Protein AF-A0A7D9H4S4-F1 (afdb_monomer_lite)

Sequence (298 aa):
MQVPPVFIDVSPEDQAQELRVYLKGLGAEISEEKSAKGIEDDLHKIIGVCDACFKEGNEAEVEMVLNDIVSIMVLIPQDRSENIILAFCHKLVKAQGLKLSQVCLRALWLLFQSLDDNSPMRYHVYYHLVLIAEKTDQVRSVFQDMEHLKQQFALCPPSSEQLQILYRHLHQVLLKSNQSEQAAKVMIELLGTYTDKNASHAREDAIKCIVSALADPNTFLLDPLLSLKPVKFLEGELIHDLLNIFVSENLTTYLKFYQEHKEFVTSQGLNHEKNMQKMRLLSFMQLAESNPEIGFDV

InterPro domains:
  IPR000717 Proteasome component (PCI) domain [PS50250] (179-298)
  IPR016024 Armadillo-type fold [SSF48371] (41-228)
  IPR045237 Eukaryotic translation initiation factor 3 subunit M eIF3m/COP9 signalosome complex subunit 7 COPS7 [PTHR15350] (81-296)

Foldseek 3Di:
DDDPDPPDPDDLQRLLLVLQVVLVVLVFPGDSDGDPVDPLVSLQVSLVSLVSVLDPPPLVVNLVSLLSSLVSLLVDDLVRSLVSLLSNLVSLLVRDDLSSLVSSLVSLVSSLVSDDLQRPCNLVSLLSSLSSCLSNLVLCVNQVAPVVVCVSCVNPPDDLVSLLVSLVSNLVSCVVNVNLVRSLVSLLVSLQSDDPVCLVVCQVSLLVSLLSLLQDLPRLPLVSSCVGPSLVVCVPDLSNVVSCCSQPHALVVVVVSCVVQVVVCVVSVHDPVSNSVSRVVSNVVVVCVVDVDDDPPD

Organism: NCBI:txid1661817

Secondary structure (DSSP, 8-state):
------S----HHHHHHHHHHHHHHTT----SSPPTT-HHHHHHHHHHHGGGG--TT-HHHHHHHHHHHHHHHHHS-HHHHHHHHHHHHHHHHH--SHHHHHHHHHHHHHHHHHS-TT-THHHHHHHHHHHHHHHHT-HHHH---HHHHHHHTSSSPPPHHHHHHHHHHHHHHHHHTT-HHHHHHHHHHHHHT--TTTTTTTHHHHHHHHHHHHH-TT----HHHHHSHHHHTTTTSHHHHHHHHHHH--HHHHHHHHHH-HHHHHHTT--HHHHHHHHHHHHHHHHHHH-SS--TT-

Structure (mmCIF, N/CA/C/O backbone):
data_AF-A0A7D9H4S4-F1
#
_entry.id   AF-A0A7D9H4S4-F1
#
loop_
_atom_site.group_PDB
_atom_site.id
_atom_site.type_symbol
_atom_site.label_atom_id
_atom_site.label_alt_id
_atom_site.label_comp_id
_atom_site.label_asym_id
_atom_site.label_entity_id
_atom_site.label_seq_id
_atom_site.pdbx_PDB_ins_code
_atom_site.Cartn_x
_atom_site.Cartn_y
_atom_site.Cartn_z
_atom_site.occupancy
_atom_site.B_iso_or_equiv
_atom_site.auth_seq_id
_atom_site.auth_comp_id
_atom_site.auth_asym_id
_atom_site.auth_atom_id
_atom_site.pdbx_PDB_model_num
ATOM 1 N N . MET A 1 1 ? 30.708 2.573 -0.286 1.00 34.25 1 MET A N 1
ATOM 2 C CA . MET A 1 1 ? 29.909 1.391 -0.666 1.00 34.25 1 MET A CA 1
ATOM 3 C C . MET A 1 1 ? 30.652 0.676 -1.777 1.00 34.25 1 MET A C 1
ATOM 5 O O . MET A 1 1 ? 30.991 1.323 -2.758 1.00 34.25 1 MET A O 1
ATOM 9 N N . GLN A 1 2 ? 31.012 -0.593 -1.582 1.00 31.33 2 GLN A N 1
ATOM 10 C CA . GLN A 1 2 ? 31.612 -1.403 -2.643 1.00 31.33 2 GLN A CA 1
ATOM 11 C C . GLN A 1 2 ? 30.520 -1.713 -3.664 1.00 31.33 2 GLN A C 1
ATOM 13 O O . GLN A 1 2 ? 29.606 -2.484 -3.387 1.00 31.33 2 GLN A O 1
ATOM 18 N N . VAL A 1 3 ? 30.601 -1.039 -4.808 1.00 31.80 3 VAL A N 1
ATOM 19 C CA . VAL A 1 3 ? 29.818 -1.351 -6.003 1.00 31.80 3 VAL A CA 1
ATOM 20 C C . VAL A 1 3 ? 30.220 -2.770 -6.429 1.00 31.80 3 VAL A C 1
ATOM 22 O O . VAL A 1 3 ? 31.424 -3.042 -6.497 1.00 31.80 3 VAL A O 1
ATOM 25 N N . PRO A 1 4 ? 29.275 -3.700 -6.650 1.00 32.94 4 PRO A N 1
ATOM 26 C CA . PRO A 1 4 ? 29.626 -5.008 -7.178 1.00 32.94 4 PRO A CA 1
ATOM 27 C C . PRO A 1 4 ? 30.309 -4.836 -8.545 1.00 32.94 4 PRO A C 1
ATOM 29 O O . PRO A 1 4 ? 29.948 -3.924 -9.292 1.00 32.94 4 PRO A O 1
ATOM 32 N N . PRO A 1 5 ? 31.312 -5.666 -8.876 1.00 33.84 5 PRO A N 1
ATOM 33 C CA . PRO A 1 5 ? 32.043 -5.539 -10.127 1.00 33.84 5 PRO A CA 1
ATOM 34 C C . PRO A 1 5 ? 31.091 -5.822 -11.293 1.00 33.84 5 PRO A C 1
ATOM 36 O O . PRO A 1 5 ? 30.630 -6.948 -11.478 1.00 33.84 5 PRO A O 1
ATOM 39 N N . VAL A 1 6 ? 30.785 -4.781 -12.063 1.00 36.44 6 VAL A N 1
ATOM 40 C CA . VAL A 1 6 ? 30.094 -4.875 -13.351 1.00 36.44 6 VAL A CA 1
ATOM 41 C C . VAL A 1 6 ? 31.093 -5.516 -14.314 1.00 36.44 6 VAL A C 1
ATOM 43 O O . VAL A 1 6 ? 32.090 -4.905 -14.676 1.00 36.44 6 VAL A O 1
ATOM 46 N N . PHE A 1 7 ? 30.890 -6.788 -14.659 1.00 41.56 7 PHE A N 1
ATOM 47 C CA . PHE A 1 7 ? 31.854 -7.582 -15.437 1.00 41.56 7 PHE A CA 1
ATOM 48 C C . PHE A 1 7 ? 31.763 -7.387 -16.960 1.00 41.56 7 PHE A C 1
ATOM 50 O O . PHE A 1 7 ? 32.334 -8.174 -17.712 1.00 41.56 7 PHE A O 1
ATOM 57 N N . ILE A 1 8 ? 31.072 -6.347 -17.432 1.00 42.41 8 ILE A N 1
ATOM 58 C CA . ILE A 1 8 ? 31.005 -5.997 -18.851 1.00 42.41 8 ILE A CA 1
ATOM 59 C C . ILE A 1 8 ? 31.080 -4.465 -18.970 1.00 42.41 8 ILE A C 1
ATOM 61 O O . ILE A 1 8 ? 30.093 -3.774 -18.731 1.00 42.41 8 ILE A O 1
ATOM 65 N N . ASP A 1 9 ? 32.258 -3.943 -19.333 1.00 46.72 9 ASP A N 1
ATOM 66 C CA . ASP A 1 9 ? 32.499 -2.538 -19.711 1.00 46.72 9 ASP A CA 1
ATOM 67 C C . ASP A 1 9 ? 31.865 -2.242 -21.087 1.00 46.72 9 ASP A C 1
ATOM 69 O O . ASP A 1 9 ? 32.555 -1.979 -22.072 1.00 46.72 9 ASP A O 1
ATOM 73 N N . VAL A 1 10 ? 30.542 -2.344 -21.195 1.00 57.47 10 VAL A N 1
ATOM 74 C CA . VAL A 1 10 ? 29.803 -1.896 -22.382 1.00 57.47 10 VAL A CA 1
ATOM 75 C C . VAL A 1 10 ? 29.178 -0.554 -22.037 1.00 57.47 10 VAL A C 1
ATOM 77 O O . VAL A 1 10 ? 28.565 -0.392 -20.981 1.00 57.47 10 VAL A O 1
ATOM 80 N N . SER A 1 11 ? 29.387 0.440 -22.902 1.00 67.94 11 SER A N 1
ATOM 81 C CA . SER A 1 11 ? 28.823 1.767 -22.677 1.00 67.94 11 SER A CA 1
ATOM 82 C C . SER A 1 11 ? 27.287 1.670 -22.633 1.00 67.94 11 SER A C 1
ATOM 84 O O . SER A 1 11 ? 26.710 0.847 -23.347 1.00 67.94 11 SER A O 1
ATOM 86 N N . PRO A 1 12 ? 26.586 2.494 -21.835 1.00 67.06 12 PRO A N 1
ATOM 87 C CA . PRO A 1 12 ? 25.120 2.449 -21.758 1.00 67.06 12 PRO A CA 1
ATOM 88 C C . PRO A 1 12 ? 24.453 2.665 -23.128 1.00 67.06 12 PRO A C 1
ATOM 90 O O . PRO A 1 12 ? 23.345 2.195 -23.375 1.00 67.06 12 PRO A O 1
ATOM 93 N N . GLU A 1 13 ? 25.148 3.343 -24.044 1.00 71.06 13 GLU A N 1
ATOM 94 C CA . GLU A 1 13 ? 24.728 3.524 -25.433 1.00 71.06 13 GLU A CA 1
ATOM 95 C C . GLU A 1 13 ? 24.793 2.231 -26.249 1.00 71.06 13 GLU A C 1
ATOM 97 O O . GLU A 1 13 ? 23.934 1.989 -27.095 1.00 71.06 13 GLU A O 1
ATOM 102 N N . ASP A 1 14 ? 25.817 1.415 -26.018 1.00 73.38 14 ASP A N 1
ATOM 103 C CA . ASP A 1 14 ? 26.006 0.144 -26.711 1.00 73.38 14 ASP A CA 1
ATOM 104 C C . ASP A 1 14 ? 25.060 -0.921 -26.135 1.00 73.38 14 ASP A C 1
ATOM 106 O O . ASP A 1 14 ? 24.440 -1.652 -26.903 1.00 73.38 14 ASP A O 1
ATOM 110 N N . GLN A 1 15 ? 24.814 -0.913 -24.817 1.00 72.19 15 GLN A N 1
ATOM 111 C CA . GLN A 1 15 ? 23.773 -1.742 -24.190 1.00 72.19 15 GLN A CA 1
ATOM 112 C C . GLN A 1 15 ? 22.377 -1.404 -24.736 1.00 72.19 15 GLN A C 1
ATOM 114 O O . GLN A 1 15 ? 21.603 -2.293 -25.094 1.00 72.19 15 GLN A O 1
ATOM 119 N N . ALA A 1 16 ? 22.049 -0.113 -24.869 1.00 74.12 16 ALA A N 1
ATOM 120 C CA . ALA A 1 16 ? 20.784 0.314 -25.466 1.00 74.12 16 ALA A CA 1
ATOM 121 C C . ALA A 1 16 ? 20.658 -0.125 -26.938 1.00 74.12 16 ALA A C 1
ATOM 123 O O . ALA A 1 16 ? 19.570 -0.491 -27.388 1.00 74.12 16 ALA A O 1
ATOM 124 N N . GLN A 1 17 ? 21.761 -0.118 -27.692 1.00 76.81 17 GLN A N 1
ATOM 125 C CA . GLN A 1 17 ? 21.781 -0.580 -29.078 1.00 76.81 17 GLN A CA 1
ATOM 126 C C . GLN A 1 17 ? 21.595 -2.103 -29.183 1.00 76.81 17 GLN A C 1
ATOM 128 O O . GLN A 1 17 ? 20.812 -2.561 -30.017 1.00 76.81 17 GLN A O 1
ATOM 133 N N . GLU A 1 18 ? 22.245 -2.887 -28.323 1.00 77.50 18 GLU A N 1
ATOM 134 C CA . GLU A 1 18 ? 22.051 -4.341 -28.255 1.00 77.50 18 GLU A CA 1
ATOM 135 C C . GLU A 1 18 ? 20.594 -4.700 -27.930 1.00 77.50 18 GLU A C 1
ATOM 137 O O . GLU A 1 18 ? 19.990 -5.527 -28.620 1.00 77.50 18 GLU A O 1
ATOM 142 N N . LEU A 1 19 ? 19.980 -3.998 -26.969 1.00 75.50 19 LEU A N 1
ATOM 143 C CA . LEU A 1 19 ? 18.563 -4.168 -26.633 1.00 75.50 19 LEU A CA 1
ATOM 144 C C . LEU A 1 19 ? 17.637 -3.868 -27.820 1.00 75.50 19 LEU A C 1
ATOM 146 O O . LEU A 1 19 ? 16.641 -4.565 -28.016 1.00 75.50 19 LEU A O 1
ATOM 150 N N . ARG A 1 20 ? 17.956 -2.868 -28.651 1.00 73.94 20 ARG A N 1
ATOM 151 C CA . ARG A 1 20 ? 17.180 -2.555 -29.866 1.00 73.94 20 ARG A CA 1
ATOM 152 C C . ARG A 1 20 ? 17.242 -3.657 -30.905 1.00 73.94 20 ARG A C 1
ATOM 154 O O . ARG A 1 20 ? 16.206 -4.026 -31.458 1.00 73.94 20 ARG A O 1
ATOM 161 N N . VAL A 1 21 ? 18.439 -4.174 -31.165 1.00 76.06 21 VAL A N 1
ATOM 162 C CA . VAL A 1 21 ? 18.647 -5.270 -32.118 1.00 76.06 21 VAL A CA 1
ATOM 163 C C . VAL A 1 21 ? 17.906 -6.519 -31.644 1.00 76.06 21 VAL A C 1
ATOM 165 O O . VAL A 1 21 ? 17.194 -7.146 -32.431 1.00 76.06 21 VAL A O 1
ATOM 168 N N . TYR A 1 22 ? 17.993 -6.834 -30.349 1.00 76.06 22 TYR A N 1
ATOM 169 C CA . TYR A 1 22 ? 17.274 -7.956 -29.751 1.00 76.06 22 TYR A CA 1
ATOM 170 C C . TYR A 1 22 ? 15.749 -7.791 -29.857 1.00 76.06 22 TYR A C 1
ATOM 172 O O . TYR A 1 22 ? 15.063 -8.681 -30.365 1.00 76.06 22 TYR A O 1
ATOM 180 N N . LEU A 1 23 ? 15.208 -6.626 -29.475 1.00 73.56 23 LEU A N 1
ATOM 181 C CA . LEU A 1 23 ? 13.774 -6.335 -29.572 1.00 73.56 23 LEU A CA 1
ATOM 182 C C . LEU A 1 23 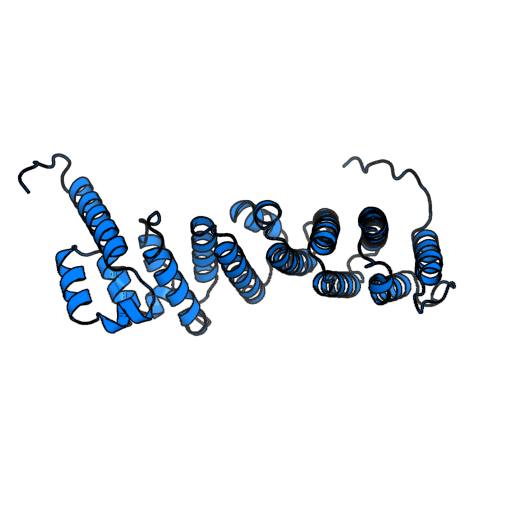? 13.265 -6.423 -31.015 1.00 73.56 23 LEU A C 1
ATOM 184 O O . LEU A 1 23 ? 12.216 -7.020 -31.269 1.00 73.56 23 LEU A O 1
ATOM 188 N N . LYS A 1 24 ? 14.012 -5.880 -31.981 1.00 75.44 24 LYS A N 1
ATOM 189 C CA . LYS A 1 24 ? 13.660 -5.985 -33.402 1.00 75.44 24 LYS A CA 1
ATOM 190 C C . LYS A 1 24 ? 13.676 -7.438 -33.882 1.00 75.44 24 LYS A C 1
ATOM 192 O O . LYS A 1 24 ? 12.771 -7.842 -34.611 1.00 75.44 24 LYS A O 1
ATOM 197 N N . GLY A 1 25 ? 14.631 -8.244 -33.414 1.00 71.25 25 GLY A N 1
ATOM 198 C CA . GLY A 1 25 ? 14.671 -9.691 -33.650 1.00 71.25 25 GLY A CA 1
ATOM 199 C C . GLY A 1 25 ? 13.429 -10.436 -33.139 1.00 71.25 25 GLY A C 1
ATOM 200 O O . GLY A 1 25 ? 13.035 -11.447 -33.718 1.00 71.25 25 GLY A O 1
ATOM 201 N N . LEU A 1 26 ? 12.756 -9.906 -32.113 1.00 69.00 26 LEU A N 1
ATOM 202 C CA . LEU A 1 26 ? 11.500 -10.438 -31.573 1.00 69.00 26 LEU A CA 1
ATOM 203 C C . LEU A 1 26 ? 10.234 -9.943 -32.298 1.00 69.00 26 LEU A C 1
ATOM 205 O O . LEU A 1 26 ? 9.146 -10.460 -32.010 1.00 69.00 26 LEU A O 1
ATOM 209 N N . GLY A 1 27 ? 10.369 -9.000 -33.242 1.00 68.75 27 GLY A N 1
ATOM 210 C CA . GLY A 1 27 ? 9.278 -8.416 -34.033 1.00 68.75 27 GLY A CA 1
ATOM 211 C C . GLY A 1 27 ? 8.815 -7.023 -33.584 1.00 68.75 27 GLY A C 1
ATOM 212 O O . GLY A 1 27 ? 7.738 -6.591 -33.987 1.00 68.75 27 GLY A O 1
ATOM 213 N N . ALA A 1 28 ? 9.588 -6.328 -32.745 1.00 74.12 28 ALA A N 1
ATOM 214 C CA . ALA A 1 28 ? 9.307 -4.961 -32.306 1.00 74.12 28 ALA A CA 1
ATOM 215 C C . ALA A 1 28 ? 9.464 -3.926 -33.438 1.00 74.12 28 ALA A C 1
ATOM 217 O O . ALA A 1 28 ? 10.452 -3.949 -34.174 1.00 74.12 28 ALA A O 1
ATOM 218 N N . GLU A 1 29 ? 8.560 -2.944 -33.517 1.00 69.06 29 GLU A N 1
ATOM 219 C CA . GLU A 1 29 ? 8.715 -1.763 -34.381 1.00 69.06 29 GLU A CA 1
ATOM 220 C C . GLU A 1 29 ? 9.710 -0.761 -33.765 1.00 69.06 29 GLU A C 1
ATOM 222 O O . GLU A 1 29 ? 9.333 0.278 -33.222 1.00 69.06 29 GLU A O 1
ATOM 227 N N . ILE A 1 30 ? 11.006 -1.088 -33.817 1.00 72.50 30 ILE A N 1
ATOM 228 C CA . ILE A 1 30 ? 12.091 -0.223 -33.336 1.00 72.50 30 ILE A CA 1
ATOM 229 C C . ILE A 1 30 ? 13.245 -0.152 -34.346 1.00 72.50 30 ILE A C 1
ATOM 231 O O . ILE A 1 30 ? 13.575 -1.131 -35.018 1.00 72.50 30 ILE A O 1
ATOM 235 N N . SER A 1 31 ? 13.855 1.028 -34.475 1.00 68.62 31 SER A N 1
ATOM 236 C CA . SER A 1 31 ? 15.049 1.226 -35.305 1.00 68.62 31 SER A CA 1
ATOM 237 C C . SER A 1 31 ? 16.286 0.612 -34.641 1.00 68.62 31 SER A C 1
ATOM 239 O O . SER A 1 31 ? 16.436 0.703 -33.426 1.00 68.62 31 SER A O 1
ATOM 241 N N . GLU A 1 32 ? 17.191 0.038 -35.440 1.00 62.72 32 GLU A N 1
ATOM 242 C CA . GLU A 1 32 ? 18.489 -0.492 -34.966 1.00 62.72 32 GLU A CA 1
ATOM 243 C C . GLU A 1 32 ? 19.502 0.620 -34.653 1.00 62.72 32 GLU A C 1
ATOM 245 O O . GLU A 1 32 ? 20.429 0.424 -33.873 1.00 62.72 32 GLU A O 1
ATOM 250 N N . GLU A 1 33 ? 19.332 1.794 -35.262 1.00 64.00 33 GLU A N 1
ATOM 251 C CA . GLU A 1 33 ? 20.242 2.930 -35.112 1.00 64.00 33 GLU A CA 1
ATOM 252 C C . GLU A 1 33 ? 19.989 3.681 -33.7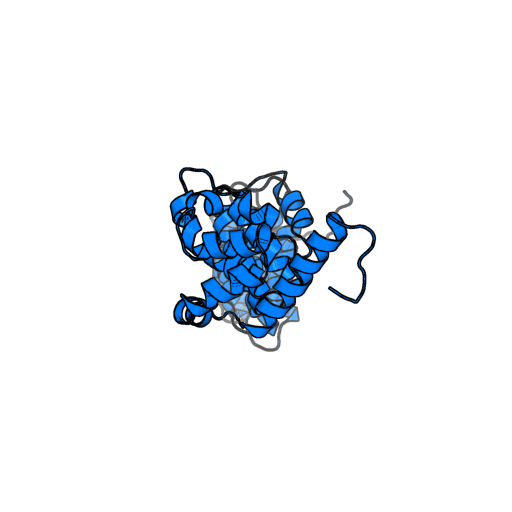99 1.00 64.00 33 GLU A C 1
ATOM 254 O O . GLU A 1 33 ? 18.836 3.827 -33.389 1.00 64.00 33 GLU A O 1
ATOM 259 N N . LYS A 1 34 ? 21.054 4.185 -33.152 1.00 64.62 34 LYS A N 1
ATOM 260 C CA . LYS A 1 34 ? 20.983 5.065 -31.966 1.00 64.62 34 LYS A CA 1
ATOM 261 C C . LYS A 1 34 ? 20.180 6.333 -32.292 1.00 64.62 34 LYS A C 1
ATOM 263 O O . LYS A 1 34 ? 20.273 6.860 -33.403 1.00 64.62 34 LYS A O 1
ATOM 268 N N . SER A 1 35 ? 19.381 6.848 -31.354 1.00 60.59 35 SER A N 1
ATOM 269 C CA . SER A 1 35 ? 18.657 8.104 -31.599 1.00 60.59 35 SER A CA 1
ATOM 270 C C . SER A 1 35 ? 19.623 9.275 -31.556 1.00 60.59 35 SER A C 1
ATOM 272 O O . SER A 1 35 ? 20.426 9.418 -30.637 1.00 60.59 35 SER A O 1
ATOM 274 N N . ALA A 1 36 ? 19.461 10.201 -32.500 1.00 56.31 36 ALA A N 1
ATOM 275 C CA . ALA A 1 36 ? 20.185 11.469 -32.513 1.00 56.31 36 ALA A CA 1
ATOM 276 C C . ALA A 1 36 ? 19.894 12.359 -31.282 1.00 56.31 36 ALA A C 1
ATOM 278 O O . ALA A 1 36 ? 20.553 13.378 -31.097 1.00 56.31 36 ALA A O 1
ATOM 279 N N . LYS A 1 37 ? 18.897 12.002 -30.455 1.00 59.47 37 LYS A N 1
ATOM 280 C CA . LYS A 1 37 ? 18.489 12.731 -29.243 1.00 59.47 37 LYS A CA 1
ATOM 281 C C . LYS A 1 37 ? 19.146 12.220 -27.949 1.00 59.47 37 LYS A C 1
ATOM 283 O O . LYS A 1 37 ? 18.915 12.821 -26.904 1.00 59.47 37 LYS A O 1
ATOM 288 N N . GLY A 1 38 ? 19.963 11.165 -28.017 1.00 71.69 38 GLY A N 1
ATOM 289 C CA . GLY A 1 38 ? 20.676 10.585 -26.873 1.00 71.69 38 GLY A CA 1
ATOM 290 C C . GLY A 1 38 ? 19.970 9.389 -26.217 1.00 71.69 38 GLY A C 1
ATOM 291 O O . GLY A 1 38 ? 18.873 8.995 -26.614 1.00 71.69 38 GLY A O 1
ATOM 292 N N . ILE A 1 39 ? 20.615 8.834 -25.183 1.00 71.12 39 ILE A N 1
ATOM 293 C CA . ILE A 1 39 ? 20.235 7.584 -24.485 1.00 71.12 39 ILE A CA 1
ATOM 294 C C . ILE A 1 39 ? 18.816 7.641 -23.895 1.00 71.12 39 ILE A C 1
ATOM 296 O O . ILE A 1 39 ? 18.124 6.632 -23.832 1.00 71.12 39 ILE A O 1
ATOM 300 N N . GLU A 1 40 ? 18.351 8.825 -23.499 1.00 71.56 40 GLU A N 1
ATOM 301 C CA . GLU A 1 40 ? 17.032 9.038 -22.887 1.00 71.56 40 GLU A CA 1
ATOM 302 C C . GLU A 1 40 ? 15.875 8.704 -23.846 1.00 71.56 40 GLU A C 1
ATOM 304 O O . GLU A 1 40 ? 14.951 7.969 -23.493 1.00 71.56 40 GLU A O 1
ATOM 309 N N . ASP A 1 41 ? 15.941 9.211 -25.082 1.00 74.44 41 ASP A N 1
ATOM 310 C CA . ASP A 1 41 ? 14.964 8.910 -26.138 1.00 74.44 41 ASP A CA 1
ATOM 311 C C . ASP A 1 41 ? 15.082 7.448 -26.577 1.00 74.44 41 ASP A C 1
ATOM 313 O O . ASP A 1 41 ? 14.087 6.812 -26.940 1.00 74.44 41 ASP A O 1
ATOM 317 N N . ASP A 1 42 ? 16.296 6.895 -26.497 1.00 74.44 42 ASP A N 1
ATOM 318 C CA . ASP A 1 42 ? 16.529 5.492 -26.794 1.00 74.44 42 ASP A CA 1
ATOM 319 C C . ASP A 1 42 ? 15.831 4.572 -25.810 1.00 74.44 42 ASP A C 1
ATOM 321 O O . ASP A 1 42 ? 15.065 3.700 -26.230 1.00 74.44 42 ASP A O 1
ATOM 325 N N . LEU A 1 43 ? 16.007 4.840 -24.524 1.00 76.31 43 LEU A N 1
ATOM 326 C CA . LEU A 1 43 ? 15.394 4.089 -23.447 1.00 76.31 43 LEU A CA 1
ATOM 327 C C . LEU A 1 43 ? 13.874 4.253 -23.432 1.00 76.31 43 LEU A C 1
ATOM 329 O O . LEU A 1 43 ? 13.155 3.271 -23.270 1.00 76.31 43 LEU A O 1
ATOM 333 N N . HIS A 1 44 ? 13.362 5.458 -23.694 1.00 78.38 44 HIS A N 1
ATOM 334 C CA . HIS A 1 44 ? 11.920 5.686 -23.782 1.00 78.38 44 HIS A CA 1
ATOM 335 C C . HIS A 1 44 ? 11.270 4.865 -24.909 1.00 78.38 44 HIS A C 1
ATOM 337 O O . HIS A 1 44 ? 10.215 4.257 -24.714 1.00 78.38 44 HIS A O 1
ATOM 343 N N . LYS A 1 45 ? 11.921 4.783 -26.077 1.00 77.88 45 LYS A N 1
ATOM 344 C CA . LYS A 1 45 ? 11.469 3.933 -27.191 1.00 77.88 45 LYS A CA 1
ATOM 345 C C . LYS A 1 45 ? 11.575 2.448 -26.860 1.00 77.88 45 LYS A C 1
ATOM 347 O O . LYS A 1 45 ? 10.636 1.717 -27.153 1.00 77.88 45 LYS A O 1
ATOM 352 N N . ILE A 1 46 ? 12.666 2.013 -26.226 1.00 77.75 46 ILE A N 1
ATOM 353 C CA . ILE A 1 46 ? 12.850 0.625 -25.773 1.00 77.75 46 ILE A CA 1
ATOM 354 C C . ILE A 1 46 ? 11.699 0.228 -24.839 1.00 77.75 46 ILE A C 1
ATOM 356 O O . ILE A 1 46 ? 10.988 -0.729 -25.135 1.00 77.75 46 ILE A O 1
ATOM 360 N N . ILE A 1 47 ? 11.421 1.031 -23.804 1.00 78.44 47 ILE A N 1
ATOM 361 C CA . ILE A 1 47 ? 10.295 0.837 -22.870 1.00 78.44 47 ILE A CA 1
ATOM 362 C C . ILE A 1 47 ? 8.952 0.786 -23.609 1.00 78.44 47 ILE A C 1
ATOM 364 O O . ILE A 1 47 ? 8.066 -0.003 -23.272 1.00 78.44 47 ILE A O 1
ATOM 368 N N . GLY A 1 48 ? 8.794 1.612 -24.645 1.00 75.31 48 GLY A N 1
ATOM 369 C CA . GLY A 1 48 ? 7.615 1.631 -25.503 1.00 75.31 48 GLY A CA 1
ATOM 370 C C . GLY A 1 48 ? 7.303 0.279 -26.149 1.00 75.31 48 GLY A C 1
ATOM 371 O O . GLY A 1 48 ? 6.120 -0.060 -26.260 1.00 75.31 48 GLY A O 1
ATOM 372 N N . VAL A 1 49 ? 8.334 -0.492 -26.513 1.00 75.69 49 VAL A N 1
ATOM 373 C CA . VAL A 1 49 ? 8.208 -1.762 -27.249 1.00 75.69 49 VAL A CA 1
ATOM 374 C C . VAL A 1 49 ? 8.590 -3.000 -26.422 1.00 75.69 49 VAL A C 1
ATOM 376 O O . VAL A 1 49 ? 8.535 -4.117 -26.929 1.00 75.69 49 VAL A O 1
ATOM 379 N N . CYS A 1 50 ? 8.874 -2.847 -25.123 1.00 73.19 50 CYS A N 1
ATOM 380 C CA . CYS A 1 50 ? 9.116 -3.970 -24.205 1.00 73.19 50 CYS A CA 1
ATOM 381 C C . CYS A 1 50 ? 7.976 -4.999 -24.164 1.00 73.19 50 CYS A C 1
ATOM 383 O O . CYS A 1 50 ? 8.223 -6.163 -23.854 1.00 73.19 50 CYS A O 1
ATOM 385 N N . ASP A 1 51 ? 6.754 -4.605 -24.535 1.00 70.56 51 ASP A N 1
ATOM 386 C CA . ASP A 1 51 ? 5.606 -5.514 -24.629 1.00 70.56 51 ASP A CA 1
ATOM 387 C C . ASP A 1 51 ? 5.864 -6.685 -25.600 1.00 70.56 51 ASP A C 1
ATOM 389 O O . ASP A 1 51 ? 5.322 -7.773 -25.416 1.00 70.56 51 ASP A O 1
ATOM 393 N N . ALA A 1 52 ? 6.738 -6.503 -26.600 1.00 68.69 52 ALA A N 1
ATOM 394 C CA . ALA A 1 52 ? 7.126 -7.555 -27.543 1.00 68.69 52 ALA A CA 1
ATOM 395 C C . ALA A 1 52 ? 7.844 -8.743 -26.868 1.00 68.69 52 ALA A C 1
ATOM 397 O O . ALA A 1 52 ? 7.802 -9.864 -27.387 1.00 68.69 52 ALA A O 1
ATOM 398 N N . CYS A 1 53 ? 8.464 -8.512 -25.704 1.00 65.25 53 CYS A N 1
ATOM 399 C CA . CYS A 1 53 ? 9.130 -9.542 -24.908 1.00 65.25 53 CYS A CA 1
ATOM 400 C C . CYS A 1 53 ? 8.170 -10.321 -24.003 1.00 65.25 53 CYS A C 1
ATOM 402 O O . CYS A 1 53 ? 8.547 -11.382 -23.517 1.00 65.25 53 CYS A O 1
ATOM 404 N N . PHE A 1 54 ? 6.935 -9.856 -23.781 1.00 70.31 54 PHE A N 1
ATOM 405 C CA . PHE A 1 54 ? 5.978 -10.471 -22.848 1.00 70.31 54 PHE A CA 1
ATOM 406 C C . PHE A 1 54 ? 5.313 -11.742 -23.408 1.00 70.31 54 PHE A C 1
ATOM 408 O O . PHE A 1 54 ? 4.097 -11.916 -23.341 1.00 70.31 54 PHE A O 1
ATOM 415 N N . LYS A 1 55 ? 6.112 -12.654 -23.971 1.00 66.06 55 LYS A N 1
ATOM 416 C CA . LYS A 1 55 ? 5.665 -13.974 -24.427 1.00 66.06 55 LYS A CA 1
ATOM 417 C C . LYS A 1 55 ? 5.662 -14.947 -23.244 1.00 66.06 55 LYS A C 1
ATOM 419 O O . LYS A 1 55 ? 6.647 -15.060 -22.513 1.00 66.06 55 LYS A O 1
ATOM 424 N N . GLU A 1 56 ? 4.548 -15.652 -23.051 1.00 56.03 56 GLU A N 1
ATOM 425 C CA . GLU A 1 56 ? 4.408 -16.646 -21.981 1.00 56.03 56 GLU A CA 1
ATOM 426 C C . GLU A 1 56 ? 5.462 -17.758 -22.120 1.00 56.03 56 GLU A C 1
ATOM 428 O O . GLU A 1 56 ? 5.625 -18.343 -23.190 1.00 56.03 56 GLU A O 1
ATOM 433 N N . GLY A 1 57 ? 6.175 -18.052 -21.026 1.00 57.72 57 GLY A N 1
ATOM 434 C CA . GLY A 1 57 ? 7.197 -19.104 -20.964 1.00 57.72 57 GLY A CA 1
ATOM 435 C C . GLY A 1 57 ? 8.650 -18.621 -21.004 1.00 57.72 57 GLY A C 1
ATOM 436 O O . GLY A 1 57 ? 9.535 -19.436 -20.761 1.00 57.72 57 GLY A O 1
ATOM 437 N N . ASN A 1 58 ? 8.904 -17.327 -21.235 1.00 69.50 58 ASN A N 1
ATOM 438 C CA . ASN A 1 58 ? 10.259 -16.772 -21.334 1.00 69.50 58 ASN A CA 1
ATOM 439 C C . ASN A 1 58 ? 10.618 -15.796 -20.196 1.00 69.50 58 ASN A C 1
ATOM 441 O O . ASN A 1 58 ? 11.199 -14.736 -20.402 1.00 69.50 58 ASN A O 1
ATOM 445 N N . GLU A 1 59 ? 10.220 -16.140 -18.971 1.00 72.62 59 GLU A N 1
ATOM 446 C CA . GLU A 1 59 ? 10.330 -15.269 -17.790 1.00 72.62 59 GLU A CA 1
ATOM 447 C C . GLU A 1 59 ? 11.768 -14.852 -17.471 1.00 72.62 59 GLU A C 1
ATOM 449 O O . GLU A 1 59 ? 11.988 -13.704 -17.105 1.00 72.62 59 GLU A O 1
ATOM 454 N N . ALA A 1 60 ? 12.737 -15.755 -17.649 1.00 75.19 60 ALA A N 1
ATOM 455 C CA . ALA A 1 60 ? 14.145 -15.469 -17.387 1.00 75.19 60 ALA A CA 1
ATOM 456 C C . ALA A 1 60 ? 14.721 -14.449 -18.383 1.00 75.19 60 ALA A C 1
ATOM 458 O O . ALA A 1 60 ? 15.436 -13.537 -17.978 1.00 75.19 60 ALA A O 1
ATOM 459 N N . GLU A 1 61 ? 14.376 -14.559 -19.669 1.00 75.75 61 GLU A N 1
ATOM 460 C CA . GLU A 1 61 ? 14.808 -13.584 -20.678 1.00 75.75 61 GLU A CA 1
ATOM 461 C C . GLU A 1 61 ? 14.113 -12.233 -20.475 1.00 75.75 61 GLU A C 1
ATOM 463 O O . GLU A 1 61 ? 14.751 -11.189 -20.587 1.00 75.75 61 GLU A O 1
ATOM 468 N N . VAL A 1 62 ? 12.830 -12.232 -20.091 1.00 76.88 62 VAL A N 1
ATOM 469 C CA . VAL A 1 62 ? 12.122 -10.999 -19.713 1.00 76.88 62 VAL A CA 1
ATOM 470 C C . VAL A 1 62 ? 12.771 -10.351 -18.487 1.00 76.88 62 VAL A C 1
ATOM 472 O O . VAL A 1 62 ? 12.965 -9.140 -18.482 1.00 76.88 62 VAL A O 1
ATOM 475 N N . GLU A 1 63 ? 13.137 -11.131 -17.468 1.00 77.94 63 GLU A N 1
ATOM 476 C CA . GLU A 1 63 ? 13.826 -10.634 -16.270 1.00 77.94 63 GLU A CA 1
ATOM 477 C C . GLU A 1 63 ? 15.178 -10.008 -16.624 1.00 77.94 63 GLU A C 1
ATOM 479 O O . GLU A 1 63 ? 15.477 -8.915 -16.151 1.00 77.94 63 GLU A O 1
ATOM 484 N N . MET A 1 64 ? 15.957 -10.646 -17.504 1.00 79.00 64 MET A N 1
ATOM 485 C CA . MET A 1 64 ? 17.217 -10.089 -18.005 1.00 79.00 64 MET A CA 1
ATOM 486 C C . MET A 1 64 ? 17.003 -8.747 -18.708 1.00 79.00 64 MET A C 1
ATOM 488 O O . MET A 1 64 ? 17.596 -7.755 -18.298 1.00 79.00 64 MET A O 1
ATOM 492 N N . VAL A 1 65 ? 16.089 -8.684 -19.682 1.00 80.19 65 VAL A N 1
ATOM 493 C CA . VAL A 1 65 ? 15.797 -7.444 -20.421 1.00 80.19 65 VAL A CA 1
ATOM 494 C C . VAL A 1 65 ? 15.347 -6.329 -19.477 1.00 80.19 65 VAL A C 1
ATOM 496 O O . VAL A 1 65 ? 15.783 -5.188 -19.610 1.00 80.19 65 VAL A O 1
ATOM 499 N N . LEU A 1 66 ? 14.484 -6.631 -18.503 1.00 79.81 66 LEU A N 1
ATOM 500 C CA . LEU A 1 66 ? 14.035 -5.636 -17.531 1.00 79.81 66 LEU A CA 1
ATOM 501 C C . LEU A 1 66 ? 15.172 -5.166 -16.616 1.00 79.81 66 LEU A C 1
ATOM 503 O O . LEU A 1 66 ? 15.253 -3.972 -16.333 1.00 79.81 66 LEU A O 1
ATOM 507 N N . ASN A 1 67 ? 16.056 -6.066 -16.183 1.00 81.81 67 ASN A N 1
ATOM 508 C CA . ASN A 1 67 ? 17.219 -5.715 -15.369 1.00 81.81 67 ASN A CA 1
ATOM 509 C C . ASN A 1 67 ? 18.224 -4.859 -16.148 1.00 81.81 67 ASN A C 1
ATOM 511 O O . ASN A 1 67 ? 18.759 -3.906 -15.583 1.00 81.81 67 ASN A O 1
ATOM 515 N N . ASP A 1 68 ? 18.424 -5.132 -17.437 1.00 79.38 68 ASP A N 1
ATOM 516 C CA . ASP A 1 68 ? 19.277 -4.322 -18.309 1.00 79.38 68 ASP A CA 1
ATOM 517 C C . ASP A 1 68 ? 18.700 -2.909 -18.475 1.00 79.38 68 ASP A C 1
ATOM 519 O O . ASP A 1 68 ? 19.412 -1.917 -18.318 1.00 79.38 68 ASP A O 1
ATOM 523 N N . ILE A 1 69 ? 17.383 -2.788 -18.684 1.00 79.00 69 ILE A N 1
ATOM 524 C CA . ILE A 1 69 ? 16.700 -1.485 -18.740 1.00 79.00 69 ILE A CA 1
ATOM 525 C C . ILE A 1 69 ? 16.857 -0.736 -17.409 1.00 79.00 69 ILE A C 1
ATOM 527 O O . ILE A 1 69 ? 17.130 0.465 -17.419 1.00 79.00 69 ILE A O 1
ATOM 531 N N . VAL A 1 70 ? 16.712 -1.417 -16.266 1.00 79.69 70 VAL A N 1
ATOM 532 C CA . VAL A 1 70 ? 16.937 -0.818 -14.937 1.00 79.69 70 VAL A CA 1
ATOM 533 C C . VAL A 1 70 ? 18.391 -0.376 -14.776 1.00 79.69 70 VAL A C 1
ATOM 535 O O . VAL A 1 70 ? 18.628 0.738 -14.317 1.00 79.69 70 VAL A O 1
ATOM 538 N N . SER A 1 71 ? 19.362 -1.180 -15.211 1.00 80.62 71 SER A N 1
ATOM 539 C CA . SER A 1 71 ? 20.784 -0.827 -15.159 1.00 80.62 71 SER A CA 1
ATOM 540 C C . SER A 1 71 ? 21.082 0.446 -15.957 1.00 80.62 71 SER A C 1
ATOM 542 O O . SER A 1 71 ? 21.705 1.365 -15.426 1.00 80.62 71 SER A O 1
ATOM 544 N N . ILE A 1 72 ? 20.552 0.558 -17.180 1.00 75.38 72 ILE A N 1
ATOM 545 C CA . ILE A 1 72 ? 20.701 1.763 -18.009 1.00 75.38 72 ILE A CA 1
ATOM 546 C C . ILE A 1 72 ? 19.976 2.957 -17.366 1.00 75.38 72 ILE A C 1
ATOM 548 O O . ILE A 1 72 ? 20.526 4.057 -17.346 1.00 75.38 72 ILE A O 1
ATOM 552 N N . MET A 1 73 ? 18.779 2.766 -16.789 1.00 75.56 73 MET A N 1
ATOM 553 C CA . MET A 1 73 ? 18.037 3.836 -16.097 1.00 75.56 73 MET A CA 1
ATOM 554 C C . MET A 1 73 ? 18.818 4.433 -14.920 1.00 75.56 73 MET A C 1
ATOM 556 O O . MET A 1 73 ? 18.776 5.646 -14.728 1.00 75.56 73 MET A O 1
ATOM 560 N N . VAL A 1 74 ? 19.537 3.612 -14.151 1.00 74.94 74 VAL A N 1
ATOM 561 C CA . VAL A 1 74 ? 20.333 4.057 -12.990 1.00 74.94 74 VAL A CA 1
ATOM 562 C C . VAL A 1 74 ? 21.523 4.925 -13.402 1.00 74.94 74 VAL A C 1
ATOM 564 O O . VAL A 1 74 ? 21.965 5.779 -12.636 1.00 74.94 74 VAL A O 1
ATOM 567 N N . LEU A 1 75 ? 22.031 4.738 -14.621 1.00 72.56 75 LEU A N 1
ATOM 568 C CA . LEU A 1 75 ? 23.143 5.517 -15.166 1.00 72.56 75 LEU A CA 1
ATOM 569 C C . LEU A 1 75 ? 22.704 6.889 -15.713 1.00 72.56 75 LEU A C 1
ATOM 571 O O . LEU A 1 75 ? 23.557 7.737 -15.979 1.00 72.56 75 LEU A O 1
ATOM 575 N N . ILE A 1 76 ? 21.397 7.130 -15.879 1.00 70.50 76 ILE A N 1
ATOM 576 C CA . ILE A 1 76 ? 20.859 8.408 -16.366 1.00 70.50 76 ILE A CA 1
ATOM 577 C C . ILE A 1 76 ? 20.741 9.411 -15.200 1.00 70.50 76 ILE A C 1
ATOM 579 O O . ILE A 1 76 ? 20.253 9.052 -14.127 1.00 70.50 76 ILE A O 1
ATOM 583 N N . PRO A 1 77 ? 21.129 10.689 -15.392 1.00 66.62 77 PRO A N 1
ATOM 584 C CA . PRO A 1 77 ? 20.975 11.729 -14.374 1.00 66.62 77 PRO A CA 1
ATOM 585 C C . PRO A 1 77 ? 19.526 11.877 -13.875 1.00 66.62 77 PRO A C 1
ATOM 587 O O . PRO A 1 77 ? 18.582 11.876 -14.669 1.00 66.62 77 PRO A O 1
ATOM 590 N N . GLN A 1 78 ? 19.360 12.075 -12.562 1.00 61.97 78 GLN A N 1
ATOM 591 C CA . GLN A 1 78 ? 18.053 12.120 -11.885 1.00 61.97 78 GLN A CA 1
ATOM 592 C C . GLN A 1 78 ? 17.076 13.160 -12.458 1.00 61.97 78 GLN A C 1
ATOM 594 O O . GLN A 1 78 ? 15.883 12.888 -12.532 1.00 61.97 78 GLN A O 1
ATOM 599 N N . ASP A 1 79 ? 17.571 14.301 -12.946 1.00 61.88 79 ASP A N 1
ATOM 600 C CA . ASP A 1 79 ? 16.734 15.386 -13.487 1.00 61.88 79 ASP A CA 1
ATOM 601 C C . ASP A 1 79 ? 15.960 15.008 -14.763 1.00 61.88 79 ASP A C 1
ATOM 603 O O . ASP A 1 79 ? 15.037 15.711 -15.173 1.00 61.88 79 ASP A O 1
ATOM 607 N N . ARG A 1 80 ? 16.355 13.922 -15.439 1.00 65.31 80 ARG A N 1
ATOM 608 C CA . ARG A 1 80 ? 15.766 13.496 -16.721 1.00 65.31 80 ARG A CA 1
ATOM 609 C C . ARG A 1 80 ? 15.213 12.076 -16.695 1.00 65.31 80 ARG A C 1
ATOM 611 O O . ARG A 1 80 ? 14.562 11.655 -17.652 1.00 65.31 80 ARG A O 1
ATOM 618 N N . SER A 1 81 ? 15.423 11.347 -15.602 1.00 69.62 81 SER A N 1
ATOM 619 C CA . SER A 1 81 ? 14.957 9.969 -15.456 1.00 69.62 81 SER A CA 1
ATOM 620 C C . SER A 1 81 ? 13.486 9.869 -15.034 1.00 69.62 81 SER A C 1
ATOM 622 O O . SER A 1 81 ? 12.876 8.827 -15.256 1.00 69.62 81 SER A O 1
ATOM 624 N N . GLU A 1 82 ? 12.865 10.940 -14.521 1.00 74.50 82 GLU A N 1
ATOM 625 C CA . GLU A 1 82 ? 11.485 10.923 -14.000 1.00 74.50 82 GLU A CA 1
ATOM 626 C C . GLU A 1 82 ? 10.451 10.402 -15.015 1.00 74.50 82 GLU A C 1
ATOM 628 O O . GLU A 1 82 ? 9.721 9.444 -14.751 1.00 74.50 82 GLU A O 1
ATOM 633 N N . ASN A 1 83 ? 10.423 10.982 -16.220 1.00 77.19 83 ASN A N 1
ATOM 634 C CA . ASN A 1 83 ? 9.477 10.592 -17.273 1.00 77.19 83 ASN A CA 1
ATOM 635 C C . ASN A 1 83 ? 9.702 9.152 -17.757 1.00 77.19 83 ASN A C 1
ATOM 637 O O . ASN A 1 83 ? 8.756 8.458 -18.135 1.00 77.19 83 ASN A O 1
ATOM 641 N N . ILE A 1 84 ? 10.958 8.703 -17.749 1.00 78.31 84 ILE A N 1
ATOM 642 C CA . ILE A 1 84 ? 11.357 7.359 -18.171 1.00 78.31 84 ILE A CA 1
ATOM 643 C C . ILE A 1 84 ? 10.902 6.337 -17.126 1.00 78.31 84 ILE A C 1
ATOM 645 O O . ILE A 1 84 ? 10.261 5.346 -17.477 1.00 78.31 84 ILE A O 1
ATOM 649 N N . ILE A 1 85 ? 11.151 6.618 -15.845 1.00 78.00 85 ILE A N 1
ATOM 650 C CA . ILE A 1 85 ? 10.732 5.786 -14.714 1.00 78.00 85 ILE A CA 1
ATOM 651 C C . ILE A 1 85 ? 9.208 5.645 -14.694 1.00 78.00 85 ILE A C 1
ATOM 653 O O . ILE A 1 85 ? 8.697 4.531 -14.571 1.00 78.00 85 ILE A O 1
ATOM 657 N N . LEU A 1 86 ? 8.464 6.741 -14.873 1.00 79.62 86 LEU A N 1
ATOM 658 C CA . LEU A 1 86 ? 7.001 6.699 -14.934 1.00 79.62 86 LEU A CA 1
ATOM 659 C C . LEU A 1 86 ? 6.501 5.866 -16.120 1.00 79.62 86 LEU A C 1
ATOM 661 O O . LEU A 1 86 ? 5.617 5.023 -15.950 1.00 79.62 86 LEU A O 1
ATOM 665 N N . ALA A 1 87 ? 7.078 6.056 -17.311 1.00 79.44 87 ALA A N 1
ATOM 666 C CA . ALA A 1 87 ? 6.726 5.266 -18.489 1.00 79.44 87 ALA A CA 1
ATOM 667 C C . ALA A 1 87 ? 6.985 3.767 -18.266 1.00 79.44 87 ALA A C 1
ATOM 669 O O . ALA A 1 87 ? 6.131 2.940 -18.597 1.00 79.44 87 ALA A O 1
ATOM 670 N N . PHE A 1 88 ? 8.117 3.426 -17.645 1.00 80.19 88 PHE A N 1
ATOM 671 C CA . PHE A 1 88 ? 8.471 2.056 -17.290 1.00 80.19 88 PHE A CA 1
ATOM 672 C C . PHE A 1 88 ? 7.476 1.452 -16.297 1.00 80.19 88 PHE A C 1
ATOM 674 O O . PHE A 1 88 ? 6.902 0.396 -16.561 1.00 80.19 88 PHE A O 1
ATOM 681 N N . CYS A 1 89 ? 7.174 2.159 -15.206 1.00 80.31 89 CYS A N 1
ATOM 682 C CA . CYS A 1 89 ? 6.206 1.707 -14.212 1.00 80.31 89 CYS A CA 1
ATOM 683 C C . CYS A 1 89 ? 4.816 1.476 -14.827 1.00 80.31 89 CYS A C 1
ATOM 685 O O . CYS A 1 89 ? 4.188 0.443 -14.592 1.00 80.31 89 CYS A O 1
ATOM 687 N N . HIS A 1 90 ? 4.338 2.401 -15.666 1.00 80.38 90 HIS A N 1
ATOM 688 C CA . HIS A 1 90 ? 3.053 2.258 -16.350 1.00 80.38 90 HIS A CA 1
ATOM 689 C C . HIS A 1 90 ? 3.007 1.053 -17.292 1.00 80.38 90 HIS A C 1
ATOM 691 O O . HIS A 1 90 ? 1.961 0.405 -17.396 1.00 80.38 90 HIS A O 1
ATOM 697 N N . LYS A 1 91 ? 4.110 0.746 -17.980 1.00 78.50 91 LYS A N 1
ATOM 698 C CA . LYS A 1 91 ? 4.213 -0.437 -18.841 1.00 78.50 91 LYS A CA 1
ATOM 699 C C . LYS A 1 91 ? 4.180 -1.728 -18.031 1.00 78.50 91 LYS A C 1
ATOM 701 O O . LYS A 1 91 ? 3.382 -2.607 -18.344 1.00 78.50 91 LYS A O 1
ATOM 706 N N . LEU A 1 92 ? 4.931 -1.800 -16.935 1.00 76.00 92 LEU A N 1
ATOM 707 C CA . LEU A 1 92 ? 4.939 -2.973 -16.056 1.00 76.00 92 LEU A CA 1
ATOM 708 C C . LEU A 1 92 ? 3.578 -3.230 -15.399 1.00 76.00 92 LEU A C 1
ATOM 710 O O . LEU A 1 92 ? 3.146 -4.373 -15.299 1.00 76.00 92 LEU A O 1
ATOM 714 N N . VAL A 1 93 ? 2.841 -2.179 -15.027 1.00 75.88 93 VAL A N 1
ATOM 715 C CA . VAL A 1 93 ? 1.471 -2.329 -14.508 1.00 75.88 93 VAL A CA 1
ATOM 716 C C . VAL A 1 93 ? 0.504 -2.840 -15.585 1.00 75.88 93 VAL A C 1
ATOM 718 O O . VAL A 1 93 ? -0.467 -3.525 -15.253 1.00 75.88 93 VAL A O 1
ATOM 721 N N . LYS A 1 94 ? 0.735 -2.525 -16.866 1.00 77.88 94 LYS A N 1
ATOM 722 C CA . LYS A 1 94 ? -0.093 -2.997 -17.990 1.00 77.88 94 LYS A CA 1
ATOM 723 C C . LYS A 1 94 ? 0.212 -4.435 -18.410 1.00 77.88 94 LYS A C 1
ATOM 725 O O . LYS A 1 94 ? -0.654 -5.037 -19.045 1.00 77.88 94 LYS A O 1
ATOM 730 N N . ALA A 1 95 ? 1.374 -4.981 -18.049 1.00 71.00 95 ALA A N 1
ATOM 731 C CA . ALA A 1 95 ? 1.716 -6.369 -18.329 1.00 71.00 95 ALA A CA 1
ATOM 732 C C . ALA A 1 95 ? 0.658 -7.317 -17.727 1.00 71.00 95 ALA A C 1
ATOM 734 O O . ALA A 1 95 ? 0.213 -7.147 -16.586 1.00 71.00 95 ALA A O 1
ATOM 735 N N . GLN A 1 96 ? 0.209 -8.292 -18.521 1.00 62.00 96 GLN A N 1
ATOM 736 C CA . GLN A 1 96 ? -0.810 -9.267 -18.130 1.00 62.00 96 GLN A CA 1
ATOM 737 C C . GLN A 1 96 ? -0.165 -10.642 -17.960 1.00 62.00 96 GLN A C 1
ATOM 739 O O . GLN A 1 96 ? 0.637 -11.056 -18.788 1.00 62.00 96 GLN A O 1
ATOM 744 N N . GLY A 1 97 ? -0.519 -11.342 -16.880 1.00 68.19 97 GLY A N 1
ATOM 745 C CA . GLY A 1 97 ? 0.005 -12.670 -16.547 1.00 68.19 97 GLY A CA 1
ATOM 746 C C . GLY A 1 97 ? 0.593 -12.717 -15.138 1.00 68.19 97 GLY A C 1
ATOM 747 O O . GLY A 1 97 ? 1.392 -11.861 -14.764 1.00 68.19 97 GLY A O 1
ATOM 748 N N . LEU A 1 98 ? 0.209 -13.717 -14.337 1.00 66.12 98 LEU A N 1
ATOM 749 C CA . LEU A 1 98 ? 0.628 -13.823 -12.929 1.00 66.12 98 LEU A CA 1
ATOM 750 C C . LEU A 1 98 ? 2.149 -13.958 -12.784 1.00 66.12 98 LEU A C 1
ATOM 752 O O . LEU A 1 98 ? 2.752 -13.283 -11.956 1.00 66.12 98 LEU A O 1
ATOM 756 N N . LYS A 1 99 ? 2.775 -14.789 -13.621 1.00 70.56 99 LYS A N 1
ATOM 757 C CA . LYS A 1 99 ? 4.222 -15.029 -13.572 1.00 70.56 99 LYS A CA 1
ATOM 758 C C . LYS A 1 99 ? 5.031 -13.842 -14.101 1.00 70.56 99 LYS A C 1
ATOM 760 O O . LYS A 1 99 ? 5.983 -13.413 -13.461 1.00 70.56 99 LYS A O 1
ATOM 765 N N . LEU A 1 100 ? 4.573 -13.220 -15.190 1.00 73.19 100 LEU A N 1
ATOM 766 C CA . LEU A 1 100 ? 5.145 -11.964 -15.686 1.00 73.19 100 LEU A CA 1
ATOM 767 C C . LEU A 1 100 ? 5.024 -10.842 -14.649 1.00 73.19 100 LEU A C 1
ATOM 769 O O . LEU A 1 100 ? 5.973 -10.093 -14.451 1.00 73.19 100 LEU A O 1
ATOM 773 N N . SER A 1 101 ? 3.904 -10.765 -13.925 1.00 75.69 101 SER A N 1
ATOM 774 C CA . SER A 1 101 ? 3.719 -9.778 -12.855 1.00 75.69 101 SER A CA 1
ATOM 775 C C . SER A 1 101 ? 4.715 -9.980 -11.703 1.00 75.69 101 SER A C 1
ATOM 777 O O . SER A 1 101 ? 5.155 -9.002 -11.108 1.00 75.69 101 SER A O 1
ATOM 779 N N . GLN A 1 102 ? 5.126 -11.221 -11.409 1.00 77.81 102 GLN A N 1
ATOM 780 C CA . GLN A 1 102 ? 6.176 -11.499 -10.416 1.00 77.81 102 GLN A CA 1
ATOM 781 C C . GLN A 1 102 ? 7.556 -11.031 -10.892 1.00 77.81 102 GLN A C 1
ATOM 783 O O . GLN A 1 102 ? 8.293 -10.422 -10.119 1.00 77.81 102 GLN A O 1
ATOM 788 N N . VAL A 1 103 ? 7.891 -11.259 -12.164 1.00 79.31 103 VAL A N 1
ATOM 789 C CA . VAL A 1 103 ? 9.134 -10.750 -12.769 1.00 79.31 103 VAL A CA 1
ATOM 790 C C . VAL A 1 103 ? 9.141 -9.216 -12.781 1.00 79.31 103 VAL A C 1
ATOM 792 O O . VAL A 1 103 ? 10.116 -8.594 -12.365 1.00 79.31 103 VAL A O 1
ATOM 795 N N . CYS A 1 104 ? 8.019 -8.595 -13.155 1.00 79.00 104 CYS A N 1
ATOM 796 C CA . CYS A 1 104 ? 7.847 -7.142 -13.113 1.00 79.00 104 CYS A CA 1
ATOM 797 C C . CYS A 1 104 ? 8.026 -6.586 -11.692 1.00 79.00 104 CYS A C 1
ATOM 799 O O . CYS A 1 104 ? 8.652 -5.543 -11.523 1.00 79.00 104 CYS A O 1
ATOM 801 N N . LEU A 1 105 ? 7.510 -7.285 -10.673 1.00 79.25 105 LEU A N 1
ATOM 802 C CA . LEU A 1 105 ? 7.672 -6.905 -9.268 1.00 79.25 105 LEU A CA 1
ATOM 803 C C . LEU A 1 105 ? 9.147 -6.910 -8.856 1.00 79.25 105 LEU A C 1
ATOM 805 O O . LEU A 1 105 ? 9.594 -5.955 -8.225 1.00 79.25 105 LEU A O 1
ATOM 809 N N . ARG A 1 106 ? 9.919 -7.933 -9.247 1.00 79.94 106 ARG A N 1
ATOM 810 C CA . ARG A 1 106 ? 11.365 -7.996 -8.967 1.00 79.94 106 ARG A CA 1
ATOM 811 C C . ARG A 1 106 ? 12.136 -6.868 -9.645 1.00 79.94 106 ARG A C 1
ATOM 813 O O . ARG A 1 106 ? 12.940 -6.216 -8.987 1.00 79.94 106 ARG A O 1
ATOM 820 N N . ALA A 1 107 ? 11.853 -6.599 -10.918 1.00 80.69 107 ALA A N 1
ATOM 821 C CA . ALA A 1 107 ? 12.497 -5.514 -11.657 1.00 80.69 107 ALA A CA 1
ATOM 822 C C . ALA A 1 107 ? 12.176 -4.131 -11.056 1.00 80.69 107 ALA A C 1
ATOM 824 O O . ALA A 1 107 ? 13.066 -3.299 -10.889 1.00 80.69 107 ALA A O 1
ATOM 825 N N . LEU A 1 108 ? 10.919 -3.888 -10.664 1.00 80.56 108 LEU A N 1
ATOM 826 C CA . LEU A 1 108 ? 10.520 -2.660 -9.961 1.00 80.56 108 LEU A CA 1
ATOM 827 C C . LEU A 1 108 ? 11.153 -2.541 -8.578 1.00 80.56 108 LEU A C 1
ATOM 829 O O . LEU A 1 108 ? 11.511 -1.441 -8.165 1.00 80.56 108 LEU A O 1
ATOM 833 N N . TRP A 1 109 ? 11.302 -3.655 -7.867 1.00 80.94 109 TRP A N 1
ATOM 834 C CA . TRP A 1 109 ? 11.988 -3.679 -6.583 1.00 80.94 109 TRP A CA 1
ATOM 835 C C . TRP A 1 109 ? 13.475 -3.344 -6.732 1.00 80.94 109 TRP A C 1
ATOM 837 O O . TRP A 1 109 ? 13.997 -2.537 -5.965 1.00 80.94 109 TRP A O 1
ATOM 847 N N . LEU A 1 110 ? 14.140 -3.889 -7.757 1.00 81.56 110 LEU A N 1
ATOM 848 C CA . LEU A 1 110 ? 15.515 -3.528 -8.101 1.00 81.56 110 LEU A CA 1
ATOM 849 C C . LEU A 1 110 ? 15.625 -2.031 -8.417 1.00 81.56 110 LEU A C 1
ATOM 851 O O . LEU A 1 110 ? 16.506 -1.358 -7.884 1.00 81.56 110 LEU A O 1
ATOM 855 N N . LEU A 1 111 ? 14.690 -1.496 -9.211 1.00 79.12 111 LEU A N 1
ATOM 856 C CA . LEU A 1 111 ? 14.635 -0.067 -9.507 1.00 79.12 111 LEU A CA 1
ATOM 857 C C . LEU A 1 111 ? 14.484 0.754 -8.220 1.00 79.12 111 LEU A C 1
ATOM 859 O O . LEU A 1 111 ? 15.248 1.689 -8.001 1.00 79.12 111 LEU A O 1
ATOM 863 N N . PHE A 1 112 ? 13.566 0.373 -7.331 1.00 77.38 112 PHE A N 1
ATOM 864 C CA . PHE A 1 112 ? 13.361 1.052 -6.053 1.00 77.38 112 PHE A CA 1
ATOM 865 C C . PHE A 1 112 ? 14.624 1.062 -5.178 1.00 77.38 112 PHE A C 1
ATOM 867 O O . PHE A 1 112 ? 14.974 2.107 -4.631 1.00 77.38 112 PHE A O 1
ATOM 874 N N . GLN A 1 113 ? 15.336 -0.067 -5.087 1.00 78.88 113 GLN A N 1
ATOM 875 C CA . GLN A 1 113 ? 16.598 -0.169 -4.344 1.00 78.88 113 GLN A CA 1
ATOM 876 C C . GLN A 1 113 ? 17.733 0.645 -4.974 1.00 78.88 113 GLN A C 1
ATOM 878 O O . GLN A 1 113 ? 18.612 1.122 -4.262 1.00 78.88 113 GLN A O 1
ATOM 883 N N . SER A 1 114 ? 17.729 0.781 -6.299 1.00 76.75 114 SER A N 1
ATOM 884 C CA . SER A 1 114 ? 18.764 1.504 -7.039 1.00 76.75 114 SER A CA 1
ATOM 885 C C . SER A 1 114 ? 18.589 3.025 -7.037 1.00 76.75 114 SER A C 1
ATOM 887 O O . SER A 1 114 ? 19.550 3.755 -7.272 1.00 76.75 114 SER A O 1
ATOM 889 N N . LEU A 1 115 ? 17.373 3.513 -6.771 1.00 73.62 115 LEU A N 1
ATOM 890 C CA . LEU A 1 115 ? 17.098 4.940 -6.642 1.00 73.62 115 LEU A CA 1
ATOM 891 C C . LEU A 1 115 ? 17.717 5.496 -5.362 1.00 73.62 115 LEU A C 1
ATOM 893 O O . LEU A 1 115 ? 17.667 4.854 -4.316 1.00 73.62 115 LEU A O 1
ATOM 897 N N . ASP A 1 116 ? 18.232 6.722 -5.431 1.00 70.31 116 ASP A N 1
ATOM 898 C CA . ASP A 1 116 ? 18.779 7.417 -4.266 1.00 70.31 116 ASP A CA 1
ATOM 899 C C . ASP A 1 116 ? 17.676 7.757 -3.255 1.00 70.31 116 ASP A C 1
ATOM 901 O O . ASP A 1 116 ? 16.518 8.009 -3.622 1.00 70.31 116 ASP A O 1
ATOM 905 N N . ASP A 1 117 ? 18.053 7.808 -1.980 1.00 65.25 117 ASP A N 1
ATOM 906 C CA . ASP A 1 117 ? 17.143 8.019 -0.862 1.00 65.25 117 ASP A CA 1
ATOM 907 C C . ASP A 1 117 ? 16.451 9.388 -0.878 1.00 65.25 117 ASP A C 1
ATOM 909 O O . ASP A 1 117 ? 15.356 9.537 -0.335 1.00 65.25 117 ASP A O 1
ATOM 913 N N . ASN A 1 118 ? 17.046 10.360 -1.568 1.00 62.84 118 ASN A N 1
ATOM 914 C CA . ASN A 1 118 ? 16.525 11.719 -1.701 1.00 62.84 118 ASN A CA 1
ATOM 915 C C . ASN A 1 118 ? 15.634 11.930 -2.937 1.00 62.84 118 ASN A C 1
ATOM 917 O O . ASN A 1 118 ? 15.148 13.040 -3.153 1.00 62.84 118 ASN A O 1
ATOM 921 N N . SER A 1 119 ? 15.431 10.905 -3.773 1.00 66.69 119 SER A N 1
ATOM 922 C CA . SER A 1 119 ? 14.712 11.078 -5.039 1.00 66.69 119 SER A CA 1
ATOM 923 C C . SER A 1 119 ? 13.179 11.087 -4.848 1.00 66.69 119 SER A C 1
ATOM 925 O O . SER A 1 119 ? 12.618 10.143 -4.283 1.00 66.69 119 SER A O 1
ATOM 927 N N . PRO A 1 120 ? 12.451 12.093 -5.378 1.00 68.81 120 PRO A N 1
ATOM 928 C CA . PRO A 1 120 ? 10.986 12.168 -5.270 1.00 68.81 120 PRO A CA 1
ATOM 929 C C . PRO A 1 120 ? 10.276 11.043 -6.046 1.00 68.81 120 PRO A C 1
ATOM 931 O O . PRO A 1 120 ? 9.120 10.709 -5.781 1.00 68.81 120 PRO A O 1
ATOM 934 N N . MET A 1 121 ? 10.980 10.403 -6.985 1.00 70.25 121 MET A N 1
ATOM 935 C CA . MET A 1 121 ? 10.470 9.294 -7.794 1.00 70.25 121 MET A CA 1
ATOM 936 C C . MET A 1 121 ? 10.265 7.996 -7.012 1.00 70.25 121 MET A C 1
ATOM 938 O O . MET A 1 121 ? 9.498 7.141 -7.461 1.00 70.25 121 MET A O 1
ATOM 942 N N . ARG A 1 122 ? 10.855 7.857 -5.815 1.00 73.19 122 ARG A N 1
ATOM 943 C CA . ARG A 1 122 ? 10.608 6.700 -4.942 1.00 73.19 122 ARG A CA 1
ATOM 944 C C . ARG A 1 122 ? 9.136 6.514 -4.608 1.00 73.19 122 ARG A C 1
ATOM 946 O O . ARG A 1 122 ? 8.669 5.378 -4.581 1.00 73.19 122 ARG A O 1
ATOM 953 N N . TYR A 1 123 ? 8.395 7.608 -4.425 1.00 77.06 123 TYR A N 1
ATOM 954 C CA . TYR A 1 123 ? 6.951 7.547 -4.209 1.00 77.06 123 TYR A CA 1
ATOM 955 C C . TYR A 1 123 ? 6.233 6.891 -5.396 1.00 77.06 123 TYR A C 1
ATOM 957 O O . TYR A 1 123 ? 5.444 5.964 -5.214 1.00 77.06 123 TYR A O 1
ATOM 965 N N . HIS A 1 124 ? 6.534 7.339 -6.616 1.00 76.19 124 HIS A N 1
ATOM 966 C CA . HIS A 1 124 ? 5.885 6.838 -7.825 1.00 76.19 124 HIS A CA 1
ATOM 967 C C . HIS A 1 124 ? 6.213 5.366 -8.081 1.00 76.19 124 HIS A C 1
ATOM 969 O O . HIS A 1 124 ? 5.309 4.573 -8.347 1.00 76.19 124 HIS A O 1
ATOM 975 N N . VAL A 1 125 ? 7.483 4.977 -7.933 1.00 78.88 125 VAL A N 1
ATOM 976 C CA . VAL A 1 125 ? 7.908 3.578 -8.074 1.00 78.88 125 VAL A CA 1
ATOM 977 C C . VAL A 1 125 ? 7.222 2.698 -7.034 1.00 78.88 125 VAL A C 1
ATOM 979 O O . VAL A 1 125 ? 6.638 1.680 -7.398 1.00 78.88 125 VAL A O 1
ATOM 982 N N . TYR A 1 126 ? 7.215 3.107 -5.763 1.00 78.25 126 TYR A N 1
ATOM 983 C CA . TYR A 1 126 ? 6.579 2.342 -4.691 1.00 78.25 126 TYR A CA 1
ATOM 984 C C . TYR A 1 126 ? 5.064 2.206 -4.892 1.00 78.25 126 TYR A C 1
ATOM 986 O O . TYR A 1 126 ? 4.510 1.121 -4.725 1.00 78.25 126 TYR A O 1
ATOM 994 N N . TYR A 1 127 ? 4.389 3.271 -5.334 1.00 80.56 127 TYR A N 1
ATOM 995 C CA . TYR A 1 127 ? 2.967 3.232 -5.675 1.00 80.56 127 TYR A CA 1
ATOM 996 C C . TYR A 1 127 ? 2.660 2.182 -6.753 1.00 80.56 127 TYR A C 1
ATOM 998 O O . TYR A 1 127 ? 1.768 1.348 -6.587 1.00 80.56 127 TYR A O 1
ATOM 1006 N N . HIS A 1 128 ? 3.428 2.172 -7.845 1.00 79.25 128 HIS A N 1
ATOM 1007 C CA . HIS A 1 128 ? 3.256 1.176 -8.902 1.00 79.25 128 HIS A CA 1
ATOM 1008 C C . HIS A 1 128 ? 3.638 -0.237 -8.453 1.00 79.25 128 HIS A C 1
ATOM 1010 O O . HIS A 1 128 ? 3.021 -1.207 -8.891 1.00 79.25 128 HIS A O 1
ATOM 1016 N N . LEU A 1 129 ? 4.591 -0.360 -7.534 1.00 80.12 129 LEU A N 1
ATOM 1017 C CA . LEU A 1 129 ? 4.981 -1.629 -6.934 1.00 80.12 129 LEU A CA 1
ATOM 1018 C C . LEU A 1 129 ? 3.830 -2.225 -6.102 1.00 80.12 129 LEU A C 1
ATOM 1020 O O . LEU A 1 129 ? 3.517 -3.405 -6.261 1.00 80.12 129 LEU A O 1
ATOM 1024 N N . VAL A 1 130 ? 3.115 -1.406 -5.320 1.00 79.19 130 VAL A N 1
ATOM 1025 C CA . VAL A 1 130 ? 1.894 -1.817 -4.598 1.00 79.19 130 VAL A CA 1
ATOM 1026 C C . VAL A 1 130 ? 0.791 -2.280 -5.562 1.00 79.19 130 VAL A C 1
ATOM 1028 O O . VAL A 1 130 ? 0.147 -3.297 -5.305 1.00 79.19 130 VAL A O 1
ATOM 1031 N N . LEU A 1 131 ? 0.608 -1.607 -6.706 1.00 78.50 131 LEU A N 1
ATOM 1032 C CA . LEU A 1 131 ? -0.372 -2.020 -7.726 1.00 78.50 131 LEU A CA 1
ATOM 1033 C C . LEU A 1 131 ? -0.048 -3.382 -8.362 1.00 78.50 131 LEU A C 1
ATOM 1035 O O . LEU A 1 131 ? -0.955 -4.137 -8.708 1.00 78.50 131 LEU A O 1
ATOM 1039 N N . ILE A 1 132 ? 1.232 -3.714 -8.546 1.00 74.75 132 ILE A N 1
ATOM 1040 C CA . ILE A 1 132 ? 1.628 -5.036 -9.058 1.00 74.75 132 ILE A CA 1
ATOM 1041 C C . ILE A 1 132 ? 1.539 -6.093 -7.955 1.00 74.75 132 ILE A C 1
ATOM 1043 O O . ILE A 1 132 ? 1.118 -7.220 -8.225 1.00 74.75 132 ILE A O 1
ATOM 1047 N N . ALA A 1 133 ? 1.874 -5.736 -6.714 1.00 75.25 133 ALA A N 1
ATOM 1048 C CA . ALA A 1 133 ? 1.727 -6.615 -5.556 1.00 75.25 133 ALA A CA 1
ATOM 1049 C C . ALA A 1 133 ? 0.268 -7.053 -5.349 1.00 75.25 133 ALA A C 1
ATOM 1051 O O . ALA A 1 133 ? 0.018 -8.211 -5.024 1.00 75.25 133 ALA A O 1
ATOM 1052 N N . GLU A 1 134 ? -0.691 -6.161 -5.621 1.00 75.44 134 GLU A N 1
ATOM 1053 C CA . GLU A 1 134 ? -2.122 -6.483 -5.628 1.00 75.44 134 GLU A CA 1
ATOM 1054 C C . GLU A 1 134 ? -2.464 -7.625 -6.596 1.00 75.44 134 GLU A C 1
ATOM 1056 O O . GLU A 1 134 ? -3.269 -8.495 -6.276 1.00 75.44 134 GLU A O 1
ATOM 1061 N N . LYS A 1 135 ? -1.853 -7.640 -7.786 1.00 73.50 135 LYS A N 1
ATOM 1062 C CA . LYS A 1 135 ? -2.130 -8.644 -8.826 1.00 73.50 135 LYS A CA 1
ATOM 1063 C C . LYS A 1 135 ? -1.457 -9.986 -8.559 1.00 73.50 135 LYS A C 1
ATOM 1065 O O . LYS A 1 135 ? -1.931 -11.006 -9.053 1.00 73.50 135 LYS A O 1
ATOM 1070 N N . THR A 1 136 ? -0.334 -9.986 -7.843 1.00 66.69 136 THR A N 1
ATOM 1071 C CA . THR A 1 136 ? 0.479 -11.186 -7.590 1.00 66.69 136 THR A CA 1
ATOM 1072 C C . THR A 1 136 ? 0.198 -11.848 -6.246 1.00 66.69 136 THR A C 1
ATOM 1074 O O . THR A 1 136 ? 0.750 -12.918 -5.995 1.00 66.69 136 THR A O 1
ATOM 1077 N N . ASP A 1 137 ? -0.626 -11.225 -5.395 1.00 65.75 137 ASP A N 1
ATOM 1078 C CA . ASP A 1 137 ? -0.880 -11.620 -3.999 1.00 65.75 137 ASP A CA 1
ATOM 1079 C C . ASP A 1 137 ? 0.413 -11.715 -3.149 1.00 65.75 137 ASP A C 1
ATOM 1081 O O . ASP A 1 137 ? 0.465 -12.345 -2.095 1.00 65.75 137 ASP A O 1
ATOM 1085 N N . GLN A 1 138 ? 1.499 -11.058 -3.590 1.00 63.38 138 GLN A N 1
ATOM 1086 C CA . GLN A 1 138 ? 2.800 -11.026 -2.901 1.00 63.38 138 GLN A CA 1
ATOM 1087 C C . GLN A 1 138 ? 2.973 -9.777 -2.032 1.00 63.38 138 GLN A C 1
ATOM 1089 O O . GLN A 1 138 ? 4.051 -9.192 -1.930 1.00 63.38 138 GLN A O 1
ATOM 1094 N N . VAL A 1 139 ? 1.906 -9.363 -1.356 1.00 63.00 139 VAL A N 1
ATOM 1095 C CA . VAL A 1 139 ? 1.897 -8.136 -0.548 1.00 63.00 139 VAL A CA 1
ATOM 1096 C C . VAL A 1 139 ? 2.878 -8.218 0.625 1.00 63.00 139 VAL A C 1
ATOM 1098 O O . VAL A 1 139 ? 3.518 -7.225 0.953 1.00 63.00 139 VAL A O 1
ATOM 1101 N N . ARG A 1 140 ? 3.105 -9.420 1.178 1.00 60.19 140 ARG A N 1
ATOM 1102 C CA . ARG A 1 140 ? 4.099 -9.673 2.246 1.00 60.19 140 ARG A CA 1
ATOM 1103 C C . ARG A 1 140 ? 5.543 -9.398 1.834 1.00 60.19 140 ARG A C 1
ATOM 1105 O O . ARG A 1 140 ? 6.370 -9.097 2.685 1.00 60.19 140 ARG A O 1
ATOM 1112 N N . SER A 1 141 ? 5.861 -9.547 0.551 1.00 60.44 141 SER A N 1
ATOM 1113 C CA . SER A 1 141 ? 7.217 -9.320 0.042 1.00 60.44 141 SER A CA 1
ATOM 1114 C C . SER A 1 141 ? 7.515 -7.835 -0.150 1.00 60.44 141 SER A C 1
ATOM 1116 O O . SER A 1 141 ? 8.676 -7.443 -0.159 1.00 60.44 141 SER A O 1
ATOM 1118 N N . VAL A 1 142 ? 6.467 -7.021 -0.291 1.00 61.03 142 VAL A N 1
ATOM 1119 C CA . VAL A 1 142 ? 6.539 -5.598 -0.636 1.00 61.03 142 VAL A CA 1
ATOM 1120 C C . VAL A 1 142 ? 6.326 -4.701 0.576 1.00 61.03 142 VAL A C 1
ATOM 1122 O O . VAL A 1 142 ? 7.008 -3.690 0.742 1.00 61.03 142 VAL A O 1
ATOM 1125 N N . PHE A 1 143 ? 5.368 -5.065 1.421 1.00 61.75 143 PHE A N 1
ATOM 1126 C CA . PHE A 1 143 ? 5.023 -4.335 2.624 1.00 61.75 143 PHE A CA 1
ATOM 1127 C C . PHE A 1 143 ? 5.324 -5.221 3.831 1.00 61.75 143 PHE A C 1
ATOM 1129 O O . PHE A 1 143 ? 4.635 -6.212 4.070 1.00 61.75 143 PHE A O 1
ATOM 1136 N N . GLN A 1 144 ? 6.388 -4.868 4.555 1.00 63.03 144 GLN A N 1
ATOM 1137 C CA . GLN A 1 144 ? 6.754 -5.522 5.811 1.00 63.03 144 GLN A CA 1
ATOM 1138 C C . GLN A 1 144 ? 6.070 -4.810 6.977 1.00 63.03 144 GLN A C 1
ATOM 1140 O O . GLN A 1 144 ? 5.165 -5.379 7.574 1.00 63.03 144 GLN A O 1
ATOM 1145 N N . ASP A 1 145 ? 6.417 -3.540 7.223 1.00 63.03 145 ASP A N 1
ATOM 1146 C CA . ASP A 1 145 ? 5.776 -2.723 8.257 1.00 63.03 145 ASP A CA 1
ATOM 1147 C C . ASP A 1 145 ? 5.656 -1.252 7.858 1.00 63.03 145 ASP A C 1
ATOM 1149 O O . ASP A 1 145 ? 6.425 -0.723 7.050 1.00 63.03 145 ASP A O 1
ATOM 1153 N N . MET A 1 146 ? 4.736 -0.554 8.526 1.00 63.19 146 MET A N 1
ATOM 1154 C CA . MET A 1 146 ? 4.624 0.901 8.422 1.00 63.19 146 MET A CA 1
ATOM 1155 C C . MET A 1 146 ? 5.857 1.647 8.916 1.00 63.19 146 MET A C 1
ATOM 1157 O O . MET A 1 146 ? 6.146 2.723 8.405 1.00 63.19 146 MET A O 1
ATOM 1161 N N . GLU A 1 147 ? 6.575 1.120 9.907 1.00 64.56 147 GLU A N 1
ATOM 1162 C CA . GLU A 1 147 ? 7.803 1.755 10.393 1.00 64.56 147 GLU A CA 1
ATOM 1163 C C . GLU A 1 147 ? 8.879 1.745 9.308 1.00 64.56 147 GLU A C 1
ATOM 1165 O O . GLU A 1 147 ? 9.495 2.777 9.051 1.00 64.56 147 GLU A O 1
ATOM 1170 N N . HIS A 1 148 ? 9.018 0.625 8.593 1.00 67.75 148 HIS A N 1
ATOM 1171 C CA . HIS A 1 148 ? 9.891 0.516 7.427 1.00 67.75 148 HIS A CA 1
ATOM 1172 C C . HIS A 1 148 ? 9.463 1.480 6.313 1.00 67.75 148 HIS A C 1
ATOM 1174 O O . HIS A 1 148 ? 10.307 2.169 5.745 1.00 67.75 148 HIS A O 1
ATOM 1180 N N . LEU A 1 149 ? 8.158 1.605 6.048 1.00 69.00 149 LEU A N 1
ATOM 1181 C CA . LEU A 1 149 ? 7.644 2.568 5.071 1.00 69.00 149 LEU A CA 1
ATOM 1182 C C . LEU A 1 149 ? 7.967 4.015 5.484 1.00 69.00 149 LEU A C 1
ATOM 1184 O O . LEU A 1 149 ? 8.501 4.783 4.687 1.00 69.00 149 LEU A O 1
ATOM 1188 N N . LYS A 1 150 ? 7.721 4.388 6.745 1.00 67.38 150 LYS A N 1
ATOM 1189 C CA . LYS A 1 150 ? 8.044 5.722 7.276 1.00 67.38 150 LYS A CA 1
ATOM 1190 C C . LYS A 1 150 ? 9.542 6.017 7.218 1.00 67.38 150 LYS A C 1
ATOM 1192 O O . LYS A 1 150 ? 9.914 7.131 6.869 1.00 67.38 150 LYS A O 1
ATOM 1197 N N . GLN A 1 151 ? 10.391 5.037 7.522 1.00 68.44 151 GLN A N 1
ATOM 1198 C CA . GLN A 1 151 ? 11.847 5.171 7.423 1.00 68.44 151 GLN A CA 1
ATOM 1199 C C . GLN A 1 151 ? 12.304 5.360 5.972 1.00 68.44 151 GLN A C 1
ATOM 1201 O O . GLN A 1 151 ? 13.160 6.201 5.713 1.00 68.44 151 GLN A O 1
ATOM 1206 N N . GLN A 1 152 ? 11.699 4.649 5.016 1.00 63.34 152 GLN A N 1
ATOM 1207 C CA . GLN A 1 152 ? 12.041 4.772 3.595 1.00 63.34 152 GLN A CA 1
ATOM 1208 C C . GLN A 1 152 ? 11.645 6.119 2.981 1.00 63.34 152 GLN A C 1
ATOM 1210 O O . GLN A 1 152 ? 12.327 6.597 2.077 1.00 63.34 152 GLN A O 1
ATOM 1215 N N . PHE A 1 153 ? 10.586 6.753 3.489 1.00 64.94 153 PHE A N 1
ATOM 1216 C CA . PHE A 1 153 ? 10.147 8.086 3.062 1.00 64.94 153 PHE A CA 1
ATOM 1217 C C . PHE A 1 153 ? 10.617 9.220 3.990 1.00 64.94 153 PHE A C 1
ATOM 1219 O O . PHE A 1 153 ? 10.251 10.374 3.777 1.00 64.94 153 PHE A O 1
ATOM 1226 N N . ALA A 1 154 ? 11.441 8.932 5.005 1.00 62.44 154 ALA A N 1
ATOM 1227 C CA . ALA A 1 154 ? 11.896 9.935 5.973 1.00 62.44 154 ALA A CA 1
ATOM 1228 C C . ALA A 1 154 ? 12.791 11.016 5.341 1.00 62.44 154 ALA A C 1
ATOM 1230 O O . ALA A 1 154 ? 12.791 12.159 5.794 1.00 62.44 154 ALA A O 1
ATOM 1231 N N . LEU A 1 155 ? 13.549 10.650 4.304 1.00 59.28 155 LEU A N 1
ATOM 1232 C CA . LEU A 1 155 ? 14.518 11.526 3.641 1.00 59.28 155 LEU A CA 1
ATOM 1233 C C . LEU A 1 155 ? 13.868 12.426 2.578 1.00 59.28 155 LEU A C 1
ATOM 1235 O O . LEU A 1 155 ? 14.280 13.571 2.409 1.00 59.28 155 LEU A O 1
ATOM 1239 N N . CYS A 1 156 ? 12.797 11.957 1.934 1.00 54.41 156 CYS A N 1
ATOM 1240 C CA . CYS A 1 156 ? 11.974 12.754 1.029 1.00 54.41 156 CYS A CA 1
ATOM 1241 C C . CYS A 1 156 ? 10.487 12.456 1.293 1.00 54.41 156 CYS A C 1
ATOM 1243 O O . CYS A 1 156 ? 9.933 11.521 0.703 1.00 54.41 156 CYS A O 1
ATOM 1245 N N . PRO A 1 157 ? 9.832 13.198 2.208 1.00 62.91 157 PRO A N 1
ATOM 1246 C CA . PRO A 1 157 ? 8.429 12.967 2.507 1.00 62.91 157 PRO A CA 1
ATOM 1247 C C . PRO A 1 157 ? 7.570 13.367 1.296 1.00 62.91 157 PRO A C 1
ATOM 1249 O O . PRO A 1 157 ? 7.662 14.510 0.834 1.00 62.91 157 PRO A O 1
ATOM 1252 N N . PRO A 1 158 ? 6.715 12.466 0.775 1.00 64.94 158 PRO A N 1
ATOM 1253 C CA . PRO A 1 158 ? 5.776 12.825 -0.276 1.00 64.94 158 PRO A CA 1
ATOM 1254 C C . PRO A 1 158 ? 4.737 13.825 0.243 1.00 64.94 158 PRO A C 1
ATOM 1256 O O . PRO A 1 158 ? 4.545 13.988 1.452 1.00 64.94 158 PRO A O 1
ATOM 1259 N N . SER A 1 159 ? 4.031 14.492 -0.674 1.00 71.62 159 SER A N 1
ATOM 1260 C CA . SER A 1 159 ? 2.947 15.398 -0.275 1.00 71.62 159 SER A CA 1
ATOM 1261 C C . SER A 1 159 ? 1.861 14.648 0.509 1.00 71.62 159 SER A C 1
ATOM 1263 O O . SER A 1 159 ? 1.641 13.449 0.315 1.00 71.62 159 SER A O 1
ATOM 1265 N N . SER A 1 160 ? 1.135 15.355 1.378 1.00 67.62 160 SER A N 1
ATOM 1266 C CA . SER A 1 160 ? 0.058 14.759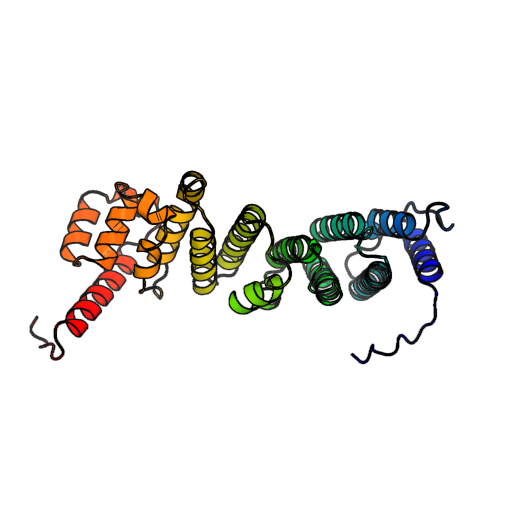 2.181 1.00 67.62 160 SER A CA 1
ATOM 1267 C C . SER A 1 160 ? -1.015 14.073 1.325 1.00 67.62 160 SER A C 1
ATOM 1269 O O . SER A 1 160 ? -1.541 13.041 1.724 1.00 67.62 160 SER A O 1
ATOM 1271 N N . GLU A 1 161 ? -1.305 14.592 0.130 1.00 70.44 161 GLU A N 1
ATOM 1272 C CA . GLU A 1 161 ? -2.272 13.992 -0.802 1.00 70.44 161 GLU A CA 1
ATOM 1273 C C . GLU A 1 161 ? -1.749 12.692 -1.427 1.00 70.44 161 GLU A C 1
ATOM 1275 O O . GLU A 1 161 ? -2.472 11.701 -1.520 1.00 70.44 161 GLU A O 1
ATOM 1280 N N . GLN A 1 162 ? -0.470 12.662 -1.806 1.00 70.81 162 GLN A N 1
ATOM 1281 C CA . GLN A 1 162 ? 0.194 11.463 -2.320 1.00 70.81 162 GLN A CA 1
ATOM 1282 C C . GLN A 1 162 ? 0.246 10.355 -1.259 1.00 70.81 162 GLN A C 1
ATOM 1284 O O . GLN A 1 162 ? -0.117 9.211 -1.532 1.00 70.81 162 GLN A O 1
ATOM 1289 N N . LEU A 1 163 ? 0.598 10.694 -0.017 1.00 71.75 163 LEU A N 1
ATOM 1290 C CA . LEU A 1 163 ? 0.554 9.748 1.101 1.00 71.75 163 LEU A CA 1
ATOM 1291 C C . LEU A 1 163 ? -0.851 9.174 1.319 1.00 71.75 163 LEU A C 1
ATOM 1293 O O . LEU A 1 163 ? -0.997 7.965 1.490 1.00 71.75 163 LEU A O 1
ATOM 1297 N N . GLN A 1 164 ? -1.889 10.011 1.254 1.00 71.81 164 GLN A N 1
ATOM 1298 C CA . GLN A 1 164 ? -3.279 9.565 1.387 1.00 71.81 164 GLN A CA 1
ATOM 1299 C C . GLN A 1 164 ? -3.683 8.593 0.271 1.00 71.81 164 GLN A C 1
ATOM 1301 O O . GLN A 1 164 ? -4.300 7.563 0.544 1.00 71.81 164 GLN A O 1
ATOM 1306 N N . ILE A 1 165 ? -3.308 8.871 -0.982 1.00 76.25 165 ILE A N 1
ATOM 1307 C CA . ILE A 1 165 ? -3.580 7.969 -2.111 1.00 76.25 165 ILE A CA 1
ATOM 1308 C C . ILE A 1 165 ? -2.863 6.628 -1.910 1.00 76.25 165 ILE A C 1
ATOM 1310 O O . ILE A 1 165 ? -3.481 5.571 -2.065 1.00 76.25 165 ILE A O 1
ATOM 1314 N N . LEU A 1 166 ? -1.585 6.659 -1.528 1.00 76.81 166 LEU A N 1
ATOM 1315 C CA . LEU A 1 166 ? -0.790 5.455 -1.305 1.00 76.81 166 LEU A CA 1
ATOM 1316 C C . LEU A 1 166 ? -1.350 4.603 -0.164 1.00 76.81 166 LEU A C 1
ATOM 1318 O O . LEU A 1 166 ? -1.547 3.404 -0.350 1.00 76.81 166 LEU A O 1
ATOM 1322 N N . TYR A 1 167 ? -1.650 5.199 0.991 1.00 76.31 167 TYR A N 1
ATOM 1323 C CA . TYR A 1 167 ? -2.201 4.459 2.126 1.00 76.31 167 TYR A CA 1
ATOM 1324 C C . TYR A 1 167 ? -3.598 3.903 1.844 1.00 76.31 167 TYR A C 1
ATOM 1326 O O . TYR A 1 167 ? -3.895 2.782 2.258 1.00 76.31 167 TYR A O 1
ATOM 1334 N N . ARG A 1 168 ? -4.441 4.620 1.086 1.00 75.88 168 ARG A N 1
ATOM 1335 C CA . ARG A 1 168 ? -5.753 4.104 0.670 1.00 75.88 168 ARG A CA 1
ATOM 1336 C C . ARG A 1 168 ? -5.599 2.863 -0.210 1.00 75.88 168 ARG A C 1
ATOM 1338 O O . ARG A 1 168 ? -6.309 1.879 -0.007 1.00 75.88 168 ARG A O 1
ATOM 1345 N N . HIS A 1 169 ? -4.657 2.888 -1.152 1.00 76.81 169 HIS A N 1
ATOM 1346 C CA . HIS A 1 169 ? -4.355 1.723 -1.981 1.00 76.81 169 HIS A CA 1
ATOM 1347 C C . HIS A 1 169 ? -3.746 0.576 -1.170 1.00 76.81 169 HIS A C 1
ATOM 1349 O O . HIS A 1 169 ? -4.238 -0.545 -1.263 1.00 76.81 169 HIS A O 1
ATOM 1355 N N . LEU A 1 170 ? -2.753 0.843 -0.317 1.00 77.31 170 LEU A N 1
ATOM 1356 C CA . LEU A 1 170 ? -2.176 -0.162 0.583 1.00 77.31 170 LEU A CA 1
ATOM 1357 C C . LEU A 1 170 ? -3.246 -0.837 1.441 1.00 77.31 170 LEU A C 1
ATOM 1359 O O . LEU A 1 170 ? -3.256 -2.059 1.545 1.00 77.31 170 LEU A O 1
ATOM 1363 N N . HIS A 1 171 ? -4.182 -0.073 2.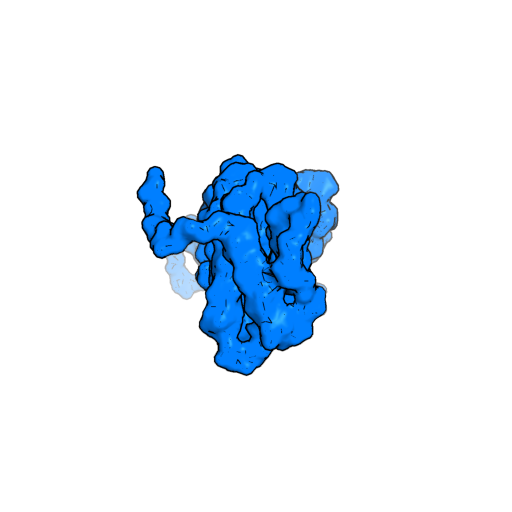007 1.00 75.00 171 HIS A N 1
ATOM 1364 C CA . HIS A 1 171 ? -5.277 -0.633 2.791 1.00 75.00 171 HIS A CA 1
ATOM 1365 C C . HIS A 1 171 ? -6.153 -1.590 1.968 1.00 75.00 171 HIS A C 1
ATOM 1367 O O . HIS A 1 171 ? -6.434 -2.700 2.416 1.00 75.00 171 HIS A O 1
ATOM 1373 N N . GLN A 1 172 ? -6.546 -1.211 0.746 1.00 77.00 172 GLN A N 1
ATOM 1374 C CA . GLN A 1 172 ? -7.323 -2.090 -0.140 1.00 77.00 172 GLN A CA 1
ATOM 1375 C C . GLN A 1 172 ? -6.570 -3.385 -0.470 1.00 77.00 172 GLN A C 1
ATOM 1377 O O . GLN A 1 172 ? -7.156 -4.469 -0.462 1.00 77.00 172 GLN A O 1
ATOM 1382 N N . VAL A 1 173 ? -5.268 -3.273 -0.727 1.00 75.25 173 VAL A N 1
ATOM 1383 C CA . VAL A 1 173 ? -4.388 -4.398 -1.054 1.00 75.25 173 VAL A CA 1
ATOM 1384 C C . VAL A 1 173 ? -4.200 -5.334 0.151 1.00 75.25 173 VAL A C 1
ATOM 1386 O O . VAL A 1 173 ? -4.294 -6.556 0.013 1.00 75.25 173 VAL A O 1
ATOM 1389 N N . LEU A 1 174 ? -4.026 -4.782 1.355 1.00 73.06 174 LEU A N 1
ATOM 1390 C CA . LEU A 1 174 ? -3.898 -5.546 2.600 1.00 73.06 174 LEU A CA 1
ATOM 1391 C C . LEU A 1 174 ? -5.205 -6.248 2.999 1.00 73.06 174 LEU A C 1
ATOM 1393 O O . LEU A 1 174 ? -5.158 -7.394 3.452 1.00 73.06 174 LEU A O 1
ATOM 1397 N N . LEU A 1 175 ? -6.364 -5.614 2.774 1.00 72.06 175 LEU A N 1
ATOM 1398 C CA . LEU A 1 175 ? -7.672 -6.249 2.974 1.00 72.06 175 LEU A CA 1
ATOM 1399 C C . LEU A 1 175 ? -7.862 -7.459 2.052 1.00 72.06 175 LEU A C 1
ATOM 1401 O O . LEU A 1 175 ? -8.298 -8.512 2.512 1.00 72.06 175 LEU A O 1
ATOM 1405 N N . LYS A 1 176 ? -7.489 -7.340 0.770 1.00 74.00 176 LYS A N 1
ATOM 1406 C CA . LYS A 1 176 ? -7.540 -8.465 -0.184 1.00 74.00 176 LYS A CA 1
ATOM 1407 C C . LYS A 1 176 ? -6.611 -9.615 0.215 1.00 74.00 176 LYS A C 1
ATOM 1409 O O . LYS A 1 176 ? -6.961 -10.770 0.012 1.00 74.00 176 LYS A O 1
ATOM 1414 N N . SER A 1 177 ? -5.484 -9.295 0.849 1.00 65.81 177 SER A N 1
ATOM 1415 C CA . SER A 1 177 ? -4.477 -10.265 1.304 1.00 65.81 177 SER A CA 1
ATOM 1416 C C . SER A 1 177 ? -4.774 -10.886 2.680 1.00 65.81 177 SER A C 1
ATOM 1418 O O . SER A 1 177 ? -3.899 -11.531 3.262 1.00 65.81 177 SER A O 1
ATOM 1420 N N . ASN A 1 178 ? -5.971 -10.667 3.244 1.00 69.00 178 ASN A N 1
ATOM 1421 C CA . ASN A 1 178 ? -6.375 -11.102 4.590 1.00 69.00 178 ASN A CA 1
ATOM 1422 C C . ASN A 1 178 ? -5.456 -10.614 5.735 1.00 69.00 178 ASN A C 1
ATOM 1424 O O . ASN A 1 178 ? -5.341 -11.276 6.766 1.00 69.00 178 ASN A O 1
ATOM 1428 N N . GLN A 1 179 ? -4.802 -9.457 5.590 1.00 69.06 179 GLN A N 1
ATOM 1429 C CA . GLN A 1 179 ? -3.966 -8.853 6.639 1.00 69.06 179 GLN A CA 1
ATOM 1430 C C . GLN A 1 179 ? -4.692 -7.687 7.317 1.00 69.06 179 GLN A C 1
ATOM 1432 O O . GLN A 1 179 ? -4.283 -6.531 7.201 1.00 69.06 179 GLN A O 1
ATOM 1437 N N . SER A 1 180 ? -5.786 -7.994 8.021 1.00 68.31 180 SER A N 1
ATOM 1438 C CA . SER A 1 180 ? -6.661 -6.991 8.649 1.00 68.31 180 SER A CA 1
ATOM 1439 C C . SER A 1 180 ? -5.933 -6.107 9.666 1.00 68.31 180 SER A C 1
ATOM 1441 O O . SER A 1 180 ? -6.144 -4.898 9.680 1.00 68.31 180 SER A O 1
ATOM 1443 N N . GLU A 1 181 ? -5.009 -6.674 10.446 1.00 69.50 181 GLU A N 1
ATOM 1444 C CA . GLU A 1 181 ? -4.278 -5.937 11.484 1.00 69.50 181 GLU A CA 1
ATOM 1445 C C . GLU A 1 181 ? -3.364 -4.848 10.893 1.00 69.50 181 GLU A C 1
ATOM 1447 O O . GLU A 1 181 ? -3.376 -3.698 11.335 1.00 69.50 181 GLU A O 1
ATOM 1452 N N . GLN A 1 182 ? -2.599 -5.185 9.851 1.00 69.00 182 GLN A N 1
ATOM 1453 C CA . GLN A 1 182 ? -1.739 -4.224 9.154 1.00 69.00 182 GLN A CA 1
ATOM 1454 C C . GLN A 1 182 ? -2.578 -3.210 8.366 1.00 69.00 182 GLN A C 1
ATOM 1456 O O . GLN A 1 182 ? -2.269 -2.018 8.368 1.00 69.00 182 GLN A O 1
ATOM 1461 N N . ALA A 1 183 ? -3.688 -3.650 7.762 1.00 71.31 183 ALA A N 1
ATOM 1462 C CA . ALA A 1 183 ? -4.630 -2.763 7.085 1.00 71.31 183 ALA A CA 1
ATOM 1463 C C . ALA A 1 183 ? -5.227 -1.717 8.045 1.00 71.31 183 ALA A C 1
ATOM 1465 O O . ALA A 1 183 ? -5.367 -0.553 7.663 1.00 71.31 183 ALA A O 1
ATOM 1466 N N . ALA A 1 184 ? -5.551 -2.109 9.281 1.00 68.25 184 ALA A N 1
ATOM 1467 C CA . ALA A 1 184 ? -6.060 -1.211 10.313 1.00 68.25 184 ALA A CA 1
ATOM 1468 C C . ALA A 1 184 ? -4.999 -0.189 10.748 1.00 68.25 184 ALA A C 1
ATOM 1470 O O . ALA A 1 184 ? -5.297 1.003 10.805 1.00 68.25 184 ALA A O 1
ATOM 1471 N N . LYS A 1 185 ? -3.748 -0.618 10.963 1.00 72.88 185 LYS A N 1
ATOM 1472 C CA . LYS A 1 185 ? -2.626 0.284 11.287 1.00 72.88 185 LYS A CA 1
ATOM 1473 C C . LYS A 1 185 ? -2.385 1.323 10.182 1.00 72.88 185 LYS A C 1
ATOM 1475 O O . LYS A 1 185 ? -2.311 2.513 10.479 1.00 72.88 185 LYS A O 1
ATOM 1480 N N . VAL A 1 186 ? -2.358 0.897 8.914 1.00 72.31 186 VAL A N 1
ATOM 1481 C CA . VAL A 1 186 ? -2.222 1.795 7.745 1.00 72.31 186 VAL A CA 1
ATOM 1482 C C . VAL A 1 186 ? -3.369 2.796 7.663 1.00 72.31 186 VAL A C 1
ATOM 1484 O O . VAL A 1 186 ? -3.153 3.967 7.357 1.00 72.31 186 VAL A O 1
ATOM 1487 N N . MET A 1 187 ? -4.587 2.362 7.978 1.00 71.44 187 MET A N 1
ATOM 1488 C CA . MET A 1 187 ? -5.752 3.240 7.980 1.00 71.44 187 MET A CA 1
ATOM 1489 C C . MET A 1 187 ? -5.706 4.274 9.118 1.00 71.44 187 MET A C 1
ATOM 1491 O O . MET A 1 187 ? -6.043 5.433 8.894 1.00 71.44 187 MET A O 1
ATOM 1495 N N . ILE A 1 188 ? -5.250 3.895 10.315 1.00 71.69 188 ILE A N 1
ATOM 1496 C CA . ILE A 1 188 ? -5.061 4.826 11.442 1.00 71.69 188 ILE A CA 1
ATOM 1497 C C . ILE A 1 188 ? -4.052 5.916 11.074 1.00 71.69 188 ILE A C 1
ATOM 1499 O O . ILE A 1 188 ? -4.312 7.098 11.295 1.00 71.69 188 ILE A O 1
ATOM 1503 N N . GLU A 1 189 ? -2.929 5.542 10.461 1.00 72.94 189 GLU A N 1
ATOM 1504 C CA . GLU A 1 189 ? -1.936 6.514 9.995 1.00 72.94 189 GLU A CA 1
ATOM 1505 C C . GLU A 1 189 ? -2.477 7.402 8.878 1.00 72.94 189 GLU A C 1
ATOM 1507 O O . GLU A 1 189 ? -2.283 8.615 8.926 1.00 72.94 189 GLU A O 1
ATOM 1512 N N . LEU A 1 190 ? -3.220 6.841 7.917 1.00 73.62 190 LEU A N 1
ATOM 1513 C CA . LEU A 1 190 ? -3.910 7.625 6.891 1.00 73.62 190 LEU A CA 1
ATOM 1514 C C . LEU A 1 190 ? -4.819 8.675 7.530 1.00 73.62 190 LEU A C 1
ATOM 1516 O O . LEU A 1 190 ? -4.722 9.850 7.181 1.00 73.62 190 LEU A O 1
ATOM 1520 N N . LEU A 1 191 ? -5.637 8.290 8.508 1.00 69.44 191 LEU A N 1
ATOM 1521 C CA . LEU A 1 191 ? -6.505 9.216 9.233 1.00 69.44 191 LEU A CA 1
ATOM 1522 C C . LEU A 1 191 ? -5.712 10.259 10.041 1.00 69.44 191 LEU A C 1
ATOM 1524 O O . LEU A 1 191 ? -6.136 11.412 10.125 1.00 69.44 191 LEU A O 1
ATOM 1528 N N . GLY A 1 192 ? -4.538 9.892 10.559 1.00 69.88 192 GLY A N 1
ATOM 1529 C CA . GLY A 1 192 ? -3.593 10.804 11.208 1.00 69.88 192 GLY A CA 1
ATOM 1530 C C . GLY A 1 192 ? -2.963 11.837 10.264 1.00 69.88 192 GLY A C 1
ATOM 1531 O O . GLY A 1 192 ? -2.634 12.938 10.705 1.00 69.88 192 GLY A O 1
ATOM 1532 N N . THR A 1 193 ? -2.837 11.539 8.964 1.00 71.06 193 THR A N 1
ATOM 1533 C CA . THR A 1 193 ? -2.295 12.493 7.974 1.00 71.06 193 THR A CA 1
ATOM 1534 C C . THR A 1 193 ? -3.268 13.603 7.568 1.00 71.06 193 THR A C 1
ATOM 1536 O O . THR A 1 193 ? -2.850 14.582 6.943 1.00 71.06 193 THR A O 1
ATOM 1539 N N . TYR A 1 194 ? -4.562 13.489 7.889 1.00 68.75 194 TYR A N 1
ATOM 1540 C CA . TYR A 1 194 ? -5.530 14.521 7.522 1.00 68.75 194 TYR A CA 1
ATOM 1541 C C . TYR A 1 194 ? -5.414 15.757 8.414 1.00 68.75 194 TYR A C 1
ATOM 1543 O O . TYR A 1 194 ? -5.343 15.696 9.642 1.00 68.75 194 TYR A O 1
ATOM 1551 N N . THR A 1 195 ? -5.457 16.916 7.764 1.00 64.50 195 THR A N 1
ATOM 1552 C CA . THR A 1 195 ? -5.565 18.219 8.421 1.00 64.50 195 THR A CA 1
ATOM 1553 C C . THR A 1 195 ? -7.029 18.647 8.520 1.00 64.50 195 THR A C 1
ATOM 1555 O O . THR A 1 195 ? -7.883 18.145 7.787 1.00 64.50 195 THR A O 1
ATOM 1558 N N . ASP A 1 196 ? -7.326 19.622 9.386 1.00 59.94 196 ASP A N 1
ATOM 1559 C CA . ASP A 1 196 ? -8.695 20.091 9.667 1.00 59.94 196 ASP A CA 1
ATOM 1560 C C . ASP A 1 196 ? -9.442 20.597 8.412 1.00 59.94 196 ASP A C 1
ATOM 1562 O O . ASP A 1 196 ? -10.668 20.627 8.382 1.00 59.94 196 ASP A O 1
ATOM 1566 N N . LYS A 1 197 ? -8.710 20.948 7.345 1.00 60.03 197 LYS A N 1
ATOM 1567 C CA . LYS A 1 197 ? -9.267 21.405 6.061 1.00 60.03 197 LYS A CA 1
ATOM 1568 C C . LYS A 1 197 ? -9.727 20.265 5.143 1.00 60.03 197 LYS A C 1
ATOM 1570 O O . LYS A 1 197 ? -10.661 20.466 4.376 1.00 60.03 197 LYS A O 1
ATOM 1575 N N . ASN A 1 198 ? -9.111 19.083 5.244 1.00 63.03 198 ASN A N 1
ATOM 1576 C CA . ASN A 1 198 ? -9.416 17.918 4.398 1.00 63.03 198 ASN A CA 1
ATOM 1577 C C . ASN A 1 198 ? -10.178 16.820 5.162 1.00 63.03 198 ASN A C 1
ATOM 1579 O O . ASN A 1 198 ? -10.483 15.772 4.596 1.00 63.03 198 ASN A O 1
ATOM 1583 N N . ALA A 1 199 ? -10.509 17.056 6.435 1.00 60.44 199 ALA A N 1
ATOM 1584 C CA . ALA A 1 199 ? -11.223 16.111 7.293 1.00 60.44 199 ALA A CA 1
ATOM 1585 C C . ALA A 1 199 ? -12.603 15.705 6.737 1.00 60.44 199 ALA A C 1
ATOM 1587 O O . ALA A 1 199 ? -13.038 14.576 6.946 1.00 60.44 199 ALA A O 1
ATOM 1588 N N . SER A 1 200 ? -13.265 16.578 5.969 1.00 62.84 200 SER A N 1
ATOM 1589 C CA . SER A 1 200 ? -14.535 16.265 5.300 1.00 62.84 200 SER A CA 1
ATOM 1590 C C . SER A 1 200 ? -14.396 15.152 4.254 1.00 62.84 200 SER A C 1
ATOM 1592 O O . SER A 1 200 ? -15.265 14.288 4.163 1.00 62.84 200 SER A O 1
ATOM 1594 N N . HIS A 1 201 ? -13.287 15.125 3.509 1.00 64.88 201 HIS A N 1
ATOM 1595 C CA . HIS A 1 201 ? -12.991 14.081 2.523 1.00 64.88 201 HIS A CA 1
ATOM 1596 C C . HIS A 1 201 ? -12.624 12.743 3.176 1.00 64.88 201 HIS A C 1
ATOM 1598 O O . HIS A 1 201 ? -12.813 11.691 2.570 1.00 64.88 201 HIS A O 1
ATOM 1604 N N . ALA A 1 202 ? -12.152 12.774 4.424 1.00 67.62 202 ALA A N 1
ATOM 1605 C CA . ALA A 1 202 ? -11.801 11.589 5.197 1.00 67.62 202 ALA A CA 1
ATOM 1606 C C . ALA A 1 202 ? -13.007 10.897 5.855 1.00 67.62 202 ALA A C 1
ATOM 1608 O O . ALA A 1 202 ? -12.822 9.852 6.470 1.00 67.62 202 ALA A O 1
ATOM 1609 N N . ARG A 1 203 ? -14.232 11.438 5.738 1.00 71.62 203 ARG A N 1
ATOM 1610 C CA . ARG A 1 203 ? -15.439 10.865 6.365 1.00 71.62 203 ARG A CA 1
ATOM 1611 C C . ARG A 1 203 ? -15.666 9.411 5.955 1.00 71.62 203 ARG A C 1
ATOM 1613 O O . ARG A 1 203 ? -15.800 8.547 6.814 1.00 71.62 203 ARG A O 1
ATOM 1620 N N . GLU A 1 204 ? -15.678 9.123 4.656 1.00 72.88 204 GLU A N 1
ATOM 1621 C CA . GLU A 1 204 ? -15.907 7.755 4.171 1.00 72.88 204 GLU A CA 1
ATOM 1622 C C . GLU A 1 204 ? -14.787 6.793 4.580 1.00 72.88 204 GLU A C 1
ATOM 1624 O O . GLU A 1 204 ? -15.052 5.638 4.918 1.00 72.88 204 GLU A O 1
ATOM 1629 N N . ASP A 1 205 ? -13.539 7.265 4.566 1.00 70.81 205 ASP A N 1
ATOM 1630 C CA . ASP A 1 205 ? -12.381 6.473 4.986 1.00 70.81 205 ASP A CA 1
ATOM 1631 C C . ASP A 1 205 ? -12.427 6.191 6.497 1.00 70.81 205 ASP A C 1
ATOM 1633 O O . ASP A 1 205 ? -12.154 5.070 6.923 1.00 70.81 205 ASP A O 1
ATOM 1637 N N . ALA A 1 206 ? -12.852 7.166 7.305 1.00 73.69 206 ALA A N 1
ATOM 1638 C CA . ALA A 1 206 ? -13.049 7.013 8.742 1.00 73.69 206 ALA A CA 1
ATOM 1639 C C . ALA A 1 206 ? -14.172 6.015 9.056 1.00 73.69 206 ALA A C 1
ATOM 1641 O O . ALA A 1 206 ? -13.986 5.132 9.889 1.00 73.69 206 ALA A O 1
ATOM 1642 N N . ILE A 1 207 ? -15.292 6.070 8.331 1.00 73.81 207 ILE A N 1
ATOM 1643 C CA . ILE A 1 207 ? -16.375 5.085 8.450 1.00 73.81 207 ILE A CA 1
ATOM 1644 C C . ILE A 1 207 ? -15.866 3.674 8.132 1.00 73.81 207 ILE A C 1
ATOM 1646 O O . ILE A 1 207 ? -16.063 2.754 8.927 1.00 73.81 207 ILE A O 1
ATOM 1650 N N . LYS A 1 208 ? -15.155 3.496 7.010 1.00 73.62 208 LYS A N 1
ATOM 1651 C CA . LYS A 1 208 ? -14.571 2.198 6.632 1.00 73.62 208 LYS A CA 1
ATOM 1652 C C . LYS A 1 208 ? -13.558 1.705 7.664 1.00 73.62 208 LYS A C 1
ATOM 1654 O O . LYS A 1 208 ? -13.547 0.516 7.972 1.00 73.62 208 LYS A O 1
ATOM 1659 N N . CYS A 1 209 ? -12.749 2.604 8.226 1.00 73.31 209 CYS A N 1
ATOM 1660 C CA . CYS A 1 209 ? -11.815 2.288 9.302 1.00 73.31 209 CYS A CA 1
ATOM 1661 C C . CYS A 1 209 ? -12.542 1.747 10.531 1.00 73.31 209 CYS A C 1
ATOM 1663 O O . CYS A 1 209 ? -12.193 0.675 11.017 1.00 73.31 209 CYS A O 1
ATOM 1665 N N . ILE A 1 210 ? -13.576 2.453 10.995 1.00 73.75 210 ILE A N 1
ATOM 1666 C CA . ILE A 1 210 ? -14.336 2.069 12.186 1.00 73.75 210 ILE A CA 1
ATOM 1667 C C . ILE A 1 210 ? -15.031 0.729 11.952 1.00 73.75 210 ILE A C 1
ATOM 1669 O O . ILE A 1 210 ? -14.907 -0.171 12.776 1.00 73.75 210 ILE A O 1
ATOM 1673 N N . VAL A 1 211 ? -15.691 0.541 10.807 1.00 75.44 211 VAL A N 1
ATOM 1674 C CA . VAL A 1 211 ? -16.333 -0.737 10.468 1.00 75.44 211 VAL A CA 1
ATOM 1675 C C . VAL A 1 211 ? -15.310 -1.873 10.408 1.00 75.44 211 VAL A C 1
ATOM 1677 O O . VAL A 1 211 ? -15.551 -2.932 10.983 1.00 75.44 211 VAL A O 1
ATOM 1680 N N . SER A 1 212 ? -14.150 -1.661 9.781 1.00 72.81 212 SER A N 1
ATOM 1681 C CA . SER A 1 212 ? -13.085 -2.670 9.718 1.00 72.81 212 SER A CA 1
ATOM 1682 C C . SER A 1 212 ? -12.509 -2.991 11.101 1.00 72.81 212 SER A C 1
ATOM 1684 O O . SER A 1 212 ? -12.290 -4.159 11.407 1.00 72.81 212 SER A O 1
ATOM 1686 N N . ALA A 1 213 ? -12.279 -1.981 11.942 1.00 72.19 213 ALA A N 1
ATOM 1687 C CA . ALA A 1 213 ? -11.758 -2.154 13.296 1.00 72.19 213 ALA A CA 1
ATOM 1688 C C . ALA A 1 213 ? -12.776 -2.839 14.219 1.00 72.19 213 ALA A C 1
ATOM 1690 O O . ALA A 1 213 ? -12.401 -3.641 15.073 1.00 72.19 213 ALA A O 1
ATOM 1691 N N . LEU A 1 214 ? -14.073 -2.566 14.042 1.00 71.88 214 LEU A N 1
ATOM 1692 C CA . LEU A 1 214 ? -15.146 -3.259 14.753 1.00 71.88 214 LEU A CA 1
ATOM 1693 C C . LEU A 1 214 ? -15.287 -4.711 14.279 1.00 71.88 214 LEU A C 1
ATOM 1695 O O . LEU A 1 214 ? -15.436 -5.599 15.114 1.00 71.88 214 LEU A O 1
ATOM 1699 N N . ALA A 1 215 ? -15.182 -4.960 12.971 1.00 71.69 215 ALA A N 1
ATOM 1700 C CA . ALA A 1 215 ? -15.264 -6.298 12.390 1.00 71.69 215 ALA A CA 1
ATOM 1701 C C . ALA A 1 215 ? -14.085 -7.210 12.777 1.00 71.69 215 ALA A C 1
ATOM 1703 O O . ALA A 1 215 ? -14.259 -8.433 12.818 1.00 71.69 215 ALA A O 1
ATOM 1704 N N . ASP A 1 216 ? -12.906 -6.642 13.058 1.00 69.44 216 ASP A N 1
ATOM 1705 C CA . ASP A 1 216 ? -11.735 -7.409 13.484 1.00 69.44 216 ASP A CA 1
ATOM 1706 C C . ASP A 1 216 ? -11.886 -7.877 14.951 1.00 69.44 216 ASP A C 1
ATOM 1708 O O . ASP A 1 216 ? -11.991 -7.048 15.868 1.00 69.44 216 ASP A O 1
ATOM 1712 N N . PRO A 1 217 ? -11.900 -9.200 15.212 1.00 65.94 217 PRO A N 1
ATOM 1713 C CA . PRO A 1 217 ? -12.024 -9.740 16.563 1.00 65.94 217 PRO A CA 1
ATOM 1714 C C . PRO A 1 217 ? -10.802 -9.469 17.449 1.00 65.94 217 PRO A C 1
ATOM 1716 O O . PRO A 1 217 ? -10.934 -9.564 18.663 1.00 65.94 217 PRO A O 1
ATOM 1719 N N . ASN A 1 218 ? -9.639 -9.135 16.879 1.00 66.19 218 ASN A N 1
ATOM 1720 C CA . ASN A 1 218 ? -8.389 -8.971 17.627 1.00 66.19 218 ASN A CA 1
ATOM 1721 C C . ASN A 1 218 ? -8.081 -7.507 17.988 1.00 66.19 218 ASN A C 1
ATOM 1723 O O . ASN A 1 218 ? -7.177 -7.238 18.778 1.00 66.19 218 ASN A O 1
ATOM 1727 N N . THR A 1 219 ? -8.810 -6.541 17.421 1.00 68.44 219 THR A N 1
ATOM 1728 C CA . THR A 1 219 ? -8.575 -5.108 17.662 1.00 68.44 219 THR A CA 1
ATOM 1729 C C . THR A 1 219 ? -9.423 -4.594 18.824 1.00 68.44 219 THR A C 1
ATOM 1731 O O . THR A 1 219 ? -10.580 -4.240 18.626 1.00 68.44 219 THR A O 1
ATOM 1734 N N . PHE A 1 220 ? -8.868 -4.526 20.035 1.00 66.56 220 PHE A N 1
ATOM 1735 C CA . PHE A 1 220 ? -9.591 -4.047 21.229 1.00 66.56 220 PHE A CA 1
ATOM 1736 C C . PHE A 1 220 ? -9.310 -2.581 21.584 1.00 66.56 220 PHE A C 1
ATOM 1738 O O . PHE A 1 220 ? -10.164 -1.924 22.167 1.00 66.56 220 PHE A O 1
ATOM 1745 N N . LEU A 1 221 ? -8.144 -2.055 21.200 1.00 66.62 221 LEU A N 1
ATOM 1746 C CA . LEU A 1 221 ? -7.757 -0.670 21.470 1.00 66.62 221 LEU A CA 1
ATOM 1747 C C . LEU A 1 221 ? -8.361 0.258 20.413 1.00 66.62 221 LEU A C 1
ATOM 1749 O O . LEU A 1 221 ? -7.836 0.384 19.306 1.00 66.62 221 LEU A O 1
ATOM 1753 N N . LEU A 1 222 ? -9.481 0.885 20.764 1.00 70.06 222 LEU A N 1
ATOM 1754 C CA . LEU A 1 222 ? -10.213 1.821 19.908 1.00 70.06 222 LEU A CA 1
ATOM 1755 C C . LEU A 1 222 ? -9.998 3.286 20.339 1.00 70.06 222 LEU A C 1
ATOM 1757 O O . LEU A 1 222 ? -10.294 4.195 19.567 1.00 70.06 222 LEU A O 1
ATOM 1761 N N . ASP A 1 223 ? -9.399 3.535 21.508 1.00 69.31 223 ASP A N 1
ATOM 1762 C CA . ASP A 1 223 ? -9.054 4.875 22.012 1.00 69.31 223 ASP A CA 1
ATOM 1763 C C . ASP A 1 223 ? -8.206 5.713 21.044 1.00 69.31 223 ASP A C 1
ATOM 1765 O O . ASP A 1 223 ? -8.500 6.901 20.863 1.00 69.31 223 ASP A O 1
ATOM 1769 N N . PRO A 1 224 ? -7.191 5.142 20.352 1.00 69.19 224 PRO A N 1
ATOM 1770 C CA . PRO A 1 224 ? -6.422 5.907 19.382 1.00 69.19 224 PRO A CA 1
ATOM 1771 C C . PRO A 1 224 ? -7.300 6.441 18.251 1.00 69.19 224 PRO A C 1
ATOM 1773 O O . PRO A 1 224 ? -7.037 7.542 17.778 1.00 69.19 224 PRO A O 1
ATOM 1776 N N . LEU A 1 225 ? -8.368 5.728 17.864 1.00 69.69 225 LEU A N 1
ATOM 1777 C CA . LEU A 1 225 ? -9.291 6.159 16.809 1.00 69.69 225 LEU A CA 1
ATOM 1778 C C . LEU A 1 225 ? -10.093 7.394 17.228 1.00 69.69 225 LEU A C 1
ATOM 1780 O O . LEU A 1 225 ? -10.225 8.319 16.431 1.00 69.69 225 LEU A O 1
ATOM 1784 N N . LEU A 1 226 ? -10.563 7.451 18.478 1.00 68.44 226 LEU A N 1
ATOM 1785 C CA . LEU A 1 226 ? -11.294 8.609 19.014 1.00 68.44 226 LEU A CA 1
ATOM 1786 C C . LEU A 1 226 ? -10.430 9.875 19.082 1.00 68.44 226 LEU A C 1
ATOM 1788 O O . LEU A 1 226 ? -10.927 10.998 18.988 1.00 68.44 226 LEU A O 1
ATOM 1792 N N . SER A 1 227 ? -9.113 9.717 19.227 1.00 70.00 227 SER A N 1
ATOM 1793 C CA . SER A 1 227 ? -8.187 10.851 19.253 1.00 70.00 227 SER A CA 1
ATOM 1794 C C . SER A 1 227 ? -8.004 11.520 17.880 1.00 70.00 227 SER A C 1
ATOM 1796 O O . SER A 1 227 ? -7.604 12.690 17.821 1.00 70.00 227 SER A O 1
ATOM 1798 N N . LEU A 1 228 ? -8.334 10.819 16.787 1.00 71.88 228 LEU A N 1
ATOM 1799 C CA . LEU A 1 228 ? -8.112 11.278 15.417 1.00 71.88 228 LEU A CA 1
ATOM 1800 C C . LEU A 1 228 ? -9.079 12.406 15.042 1.00 71.88 228 LEU A C 1
ATOM 1802 O O . LEU A 1 228 ? -10.290 12.328 15.248 1.00 71.88 228 LEU A O 1
ATOM 1806 N N . LYS A 1 229 ? -8.543 13.453 14.407 1.00 69.31 229 LYS A N 1
ATOM 1807 C CA . LYS A 1 229 ? -9.312 14.633 13.979 1.00 69.31 229 LYS A CA 1
ATOM 1808 C C . LYS A 1 229 ? -10.497 14.299 13.058 1.00 69.31 229 LYS A C 1
ATOM 1810 O O . LYS A 1 229 ? -11.571 14.851 13.291 1.00 69.31 229 LYS A O 1
ATOM 1815 N N . PRO A 1 230 ? -10.370 13.393 12.062 1.00 65.69 230 PRO A N 1
ATOM 1816 C CA . PRO A 1 230 ? -11.507 13.005 11.230 1.00 65.69 230 PRO A CA 1
ATOM 1817 C C . PRO A 1 230 ? -12.632 12.335 12.017 1.00 65.69 230 PRO A C 1
ATOM 1819 O O . PRO A 1 230 ? -13.786 12.517 11.663 1.00 65.69 230 PRO A O 1
ATOM 1822 N N . VAL A 1 231 ? -12.315 11.599 13.088 1.00 67.31 231 VAL A N 1
ATOM 1823 C CA . VAL A 1 231 ? -13.309 10.897 13.916 1.00 67.31 231 VAL A CA 1
ATOM 1824 C C . VAL A 1 231 ? -14.051 11.879 14.821 1.00 67.31 231 VAL A C 1
ATOM 1826 O O . VAL A 1 231 ? -15.271 11.807 14.900 1.00 67.31 231 VAL A O 1
ATOM 1829 N N . LYS A 1 232 ? -13.360 12.884 15.374 1.00 68.75 232 LYS A N 1
ATOM 1830 C CA . LYS A 1 232 ? -14.002 14.009 16.086 1.00 68.75 232 LYS A CA 1
ATOM 1831 C C . LYS A 1 232 ? -14.919 14.837 15.187 1.00 68.75 232 LYS A C 1
ATOM 1833 O O . LYS A 1 232 ? -15.950 15.336 15.614 1.00 68.75 232 LYS A O 1
ATOM 1838 N N . PHE A 1 233 ? -14.586 14.963 13.904 1.00 68.12 233 PHE A N 1
ATOM 1839 C CA . PHE A 1 233 ? -15.474 15.625 12.944 1.00 68.12 233 PHE A CA 1
ATOM 1840 C C . PHE A 1 233 ? -16.756 14.819 12.643 1.00 68.12 233 PHE A C 1
ATOM 1842 O O . PHE A 1 233 ? -17.702 15.361 12.072 1.00 68.12 233 PHE A O 1
ATOM 1849 N N . LEU A 1 234 ? -16.799 13.536 13.017 1.00 66.62 234 LEU A N 1
ATOM 1850 C CA . LEU A 1 234 ? -17.980 12.672 12.914 1.00 66.62 234 LEU A CA 1
ATOM 1851 C C . LEU A 1 234 ? -18.808 12.636 14.204 1.00 66.62 234 LEU A C 1
ATOM 1853 O O . LEU A 1 234 ? -19.740 11.837 14.299 1.00 66.62 234 LEU A O 1
ATOM 1857 N N . GLU A 1 235 ? -18.512 13.505 15.175 1.00 65.12 235 GLU A N 1
ATOM 1858 C CA . GLU A 1 235 ? -19.335 13.698 16.369 1.00 65.12 235 GLU A CA 1
ATOM 1859 C C . GLU A 1 235 ? -20.796 14.000 15.970 1.00 65.12 235 GLU A C 1
ATOM 1861 O O . GLU A 1 235 ? -21.091 15.006 15.321 1.00 65.12 235 GLU A O 1
ATOM 1866 N N . GLY A 1 236 ? -21.712 13.096 16.340 1.00 65.44 236 GLY A N 1
ATOM 1867 C CA . GLY A 1 236 ? -23.143 13.161 16.015 1.00 65.44 236 GLY A CA 1
ATOM 1868 C C . GLY A 1 236 ? -23.621 12.186 14.930 1.00 65.44 236 GLY A C 1
ATOM 1869 O O . GLY A 1 236 ? -24.823 12.113 14.674 1.00 65.44 236 GLY A O 1
ATOM 1870 N N . GLU A 1 237 ? -22.727 11.426 14.288 1.00 74.88 237 GLU A N 1
ATOM 1871 C CA . GLU A 1 237 ? -23.119 10.287 13.450 1.00 74.88 237 GLU A CA 1
ATOM 1872 C C . GLU A 1 237 ? -23.244 8.994 14.274 1.00 74.88 237 GLU A C 1
ATOM 1874 O O . GLU A 1 237 ? -22.445 8.729 15.172 1.00 74.88 237 GLU A O 1
ATOM 1879 N N . LEU A 1 238 ? -24.181 8.118 13.886 1.00 74.19 238 LEU A N 1
ATOM 1880 C CA . LEU A 1 238 ? -24.439 6.827 14.550 1.00 74.19 238 LEU A CA 1
ATOM 1881 C C . LEU A 1 238 ? -23.185 5.943 14.697 1.00 74.19 238 LEU A C 1
ATOM 1883 O O . LEU A 1 238 ? -23.113 5.113 15.598 1.00 74.19 238 LEU A O 1
ATOM 1887 N N . ILE A 1 239 ? -22.196 6.096 13.811 1.00 75.31 239 ILE A N 1
ATOM 1888 C CA . ILE A 1 239 ? -20.932 5.340 13.843 1.00 75.31 239 ILE A CA 1
ATOM 1889 C C . ILE A 1 239 ? -20.019 5.840 14.958 1.00 75.31 239 ILE A C 1
ATOM 1891 O O . ILE A 1 239 ? -19.364 5.034 15.618 1.00 75.31 239 ILE A O 1
ATOM 1895 N N . HIS A 1 240 ? -19.970 7.154 15.163 1.00 74.56 240 HIS A N 1
ATOM 1896 C CA . HIS A 1 240 ? -19.194 7.752 16.237 1.00 74.56 240 HIS A CA 1
ATOM 1897 C C . HIS A 1 240 ? -19.806 7.407 17.596 1.00 74.56 240 HIS A C 1
ATOM 1899 O O . HIS A 1 240 ? -19.086 7.003 18.505 1.00 74.56 240 HIS A O 1
ATOM 1905 N N . ASP A 1 241 ? -21.135 7.463 17.705 1.00 75.94 241 ASP A N 1
ATOM 1906 C CA . ASP A 1 241 ? -21.845 7.039 18.915 1.00 75.94 241 ASP A CA 1
ATOM 1907 C C . ASP A 1 241 ? -21.609 5.552 19.200 1.00 75.94 241 ASP A C 1
ATOM 1909 O O . ASP A 1 241 ? -21.310 5.177 20.331 1.00 75.94 241 ASP A O 1
ATOM 1913 N N . LEU A 1 242 ? -21.635 4.706 18.164 1.00 76.69 242 LEU A N 1
ATOM 1914 C CA . LEU A 1 242 ? -21.275 3.297 18.294 1.00 76.69 242 LEU A CA 1
ATOM 1915 C C . LEU A 1 242 ? -19.835 3.125 18.800 1.00 76.69 242 LEU A C 1
ATOM 1917 O O . LEU A 1 242 ? -19.609 2.351 19.724 1.00 76.69 242 LEU A O 1
ATOM 1921 N N . LEU A 1 243 ? -18.864 3.846 18.236 1.00 74.44 243 LEU A N 1
ATOM 1922 C CA . LEU A 1 243 ? -17.467 3.787 18.674 1.00 74.44 243 LEU A CA 1
ATOM 1923 C C . LEU A 1 243 ? -17.301 4.250 20.133 1.00 74.44 243 LEU A C 1
ATOM 1925 O O . LEU A 1 243 ? -16.592 3.598 20.897 1.00 74.44 243 LEU A O 1
ATOM 1929 N N . ASN A 1 244 ? -17.999 5.314 20.538 1.00 77.12 244 ASN A N 1
ATOM 1930 C CA . ASN A 1 244 ? -18.035 5.781 21.925 1.00 77.12 244 ASN A CA 1
ATOM 1931 C C . ASN A 1 244 ? -18.633 4.737 22.868 1.00 77.12 244 ASN A C 1
ATOM 1933 O O . ASN A 1 244 ? -18.081 4.515 23.941 1.00 77.12 244 ASN A O 1
ATOM 1937 N N . ILE A 1 245 ? -19.703 4.043 22.465 1.00 77.81 245 ILE A N 1
ATOM 1938 C CA . ILE A 1 245 ? -20.273 2.944 23.257 1.00 77.81 245 ILE A CA 1
ATOM 1939 C C . ILE A 1 245 ? -19.234 1.834 23.459 1.00 77.81 245 ILE A C 1
ATOM 1941 O O . ILE A 1 245 ? -19.129 1.285 24.552 1.00 77.81 245 ILE A O 1
ATOM 1945 N N . PHE A 1 246 ? -18.439 1.521 22.432 1.00 71.50 246 PHE A N 1
ATOM 1946 C CA . PHE A 1 246 ? -17.389 0.505 22.526 1.00 71.50 246 PHE A CA 1
ATOM 1947 C C . PHE A 1 246 ? -16.228 0.897 23.450 1.00 71.50 246 PHE A C 1
ATOM 1949 O O . PHE A 1 246 ? -15.615 0.011 24.041 1.00 71.50 246 PHE A O 1
ATOM 1956 N N . VAL A 1 247 ? -15.908 2.187 23.570 1.00 71.50 247 VAL A N 1
ATOM 1957 C CA . VAL A 1 247 ? -14.781 2.660 24.394 1.00 71.50 247 VAL A CA 1
ATOM 1958 C C . VAL A 1 247 ? -15.210 3.023 25.814 1.00 71.50 247 VAL A C 1
ATOM 1960 O O . VAL A 1 247 ? -14.485 2.757 26.767 1.00 71.50 247 VAL A O 1
ATOM 1963 N N . SER A 1 248 ? -16.374 3.648 25.977 1.00 67.00 248 SER A N 1
ATOM 1964 C CA . SER A 1 248 ? -16.777 4.304 27.226 1.00 67.00 248 SER A CA 1
ATOM 1965 C C . SER A 1 248 ? -17.958 3.648 27.937 1.00 67.00 248 SER A C 1
ATOM 1967 O O . SER A 1 248 ? -18.240 4.025 29.073 1.00 67.00 248 SER A O 1
ATOM 1969 N N . GLU A 1 249 ? -18.666 2.696 27.319 1.00 69.44 249 GLU A N 1
ATOM 1970 C CA . GLU A 1 249 ? -19.930 2.198 27.868 1.00 69.44 249 GLU A CA 1
ATOM 1971 C C . GLU A 1 249 ? -20.037 0.671 28.005 1.00 69.44 249 GLU A C 1
ATOM 1973 O O . GLU A 1 249 ? -19.205 -0.117 27.562 1.00 69.44 249 GLU A O 1
ATOM 1978 N N . ASN A 1 250 ? -21.118 0.253 28.666 1.00 68.88 250 ASN A N 1
ATOM 1979 C CA . ASN A 1 250 ? -21.394 -1.131 29.024 1.00 68.88 250 ASN A CA 1
ATOM 1980 C C . ASN A 1 250 ? -22.172 -1.881 27.932 1.00 68.88 250 ASN A C 1
ATOM 1982 O O . ASN A 1 250 ? -22.938 -1.306 27.153 1.00 68.88 250 ASN A O 1
ATOM 1986 N N . LEU A 1 251 ? -22.086 -3.216 27.975 1.00 68.38 251 LEU A N 1
ATOM 1987 C CA . LEU A 1 251 ? -22.851 -4.139 27.124 1.00 68.38 251 LEU A CA 1
ATOM 1988 C C . LEU A 1 251 ? -24.361 -3.829 27.080 1.00 68.38 251 LEU A C 1
ATOM 1990 O O . LEU A 1 251 ? -25.017 -4.011 26.054 1.00 68.38 251 LEU A O 1
ATOM 1994 N N . THR A 1 252 ? -24.923 -3.330 28.180 1.00 72.19 252 THR A N 1
ATOM 1995 C CA . THR A 1 252 ? -26.338 -2.964 28.288 1.00 72.19 252 THR A CA 1
ATOM 1996 C C . THR A 1 252 ? -26.720 -1.803 27.371 1.00 72.19 252 THR A C 1
ATOM 1998 O O . THR A 1 252 ? -27.824 -1.816 26.825 1.00 72.19 252 THR A O 1
ATOM 2001 N N . THR A 1 253 ? -25.838 -0.817 27.169 1.00 77.00 253 THR A N 1
ATOM 2002 C CA . THR A 1 253 ? -26.124 0.297 26.255 1.00 77.00 253 THR A CA 1
ATOM 2003 C C . THR A 1 253 ? -25.965 -0.121 24.801 1.00 77.00 253 THR A C 1
ATOM 2005 O O . THR A 1 253 ? -26.819 0.208 23.981 1.00 77.00 253 THR A O 1
ATOM 2008 N N . TYR A 1 254 ? -24.974 -0.966 24.497 1.00 74.88 254 TYR A N 1
ATOM 2009 C CA . TYR A 1 254 ? -24.840 -1.574 23.171 1.00 74.88 254 TYR A CA 1
ATOM 2010 C C . TYR A 1 254 ? -26.089 -2.375 22.768 1.00 74.88 254 TYR A C 1
ATOM 2012 O O . TYR A 1 254 ? -26.551 -2.277 21.632 1.00 74.88 254 TYR A O 1
ATOM 2020 N N . LEU A 1 255 ? -26.689 -3.134 23.694 1.00 75.12 255 LEU A N 1
ATOM 2021 C CA . LEU A 1 255 ? -27.926 -3.875 23.423 1.00 75.12 255 LEU A CA 1
ATOM 2022 C C . LEU A 1 255 ? -29.117 -2.953 23.124 1.00 75.12 255 LEU A C 1
ATOM 2024 O O . LEU A 1 255 ? -29.911 -3.277 22.240 1.00 75.12 255 LEU A O 1
ATOM 2028 N N . LYS A 1 256 ? -29.240 -1.817 23.823 1.00 79.44 256 LYS A N 1
ATOM 2029 C CA . LYS A 1 256 ? -30.280 -0.812 23.542 1.00 79.44 256 LYS A CA 1
ATOM 2030 C C . LYS A 1 256 ? -30.075 -0.177 22.168 1.00 79.44 256 LYS A C 1
ATOM 2032 O O . LYS A 1 256 ? -30.992 -0.190 21.354 1.00 79.44 256 LYS A O 1
ATOM 2037 N N . PHE A 1 257 ? -28.847 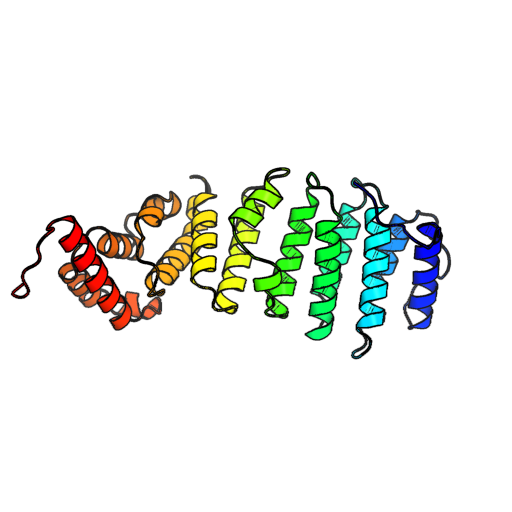0.245 21.869 1.00 76.12 257 PHE A N 1
ATOM 2038 C CA . PHE A 1 257 ? -28.483 0.803 20.568 1.00 76.12 257 PHE A CA 1
ATOM 2039 C C . PHE A 1 257 ? -28.742 -0.188 19.426 1.00 76.12 257 PHE A C 1
ATOM 2041 O O . PHE A 1 257 ? -29.299 0.165 18.389 1.00 76.12 257 PHE A O 1
ATOM 2048 N N . TYR A 1 258 ? -28.409 -1.468 19.625 1.00 73.56 258 TYR A N 1
ATOM 2049 C CA . TYR A 1 258 ? -28.687 -2.504 18.636 1.00 73.56 258 TYR A CA 1
ATOM 2050 C C . TYR A 1 258 ? -30.187 -2.711 18.422 1.00 73.56 258 TYR A C 1
ATOM 2052 O O . TYR A 1 258 ? -30.597 -2.965 17.298 1.00 73.56 258 TYR A O 1
ATOM 2060 N N . GLN A 1 259 ? -31.021 -2.609 19.461 1.00 77.06 259 GLN A N 1
ATOM 2061 C CA . GLN A 1 259 ? -32.475 -2.727 19.310 1.00 77.06 259 GLN A CA 1
ATOM 2062 C C . GLN A 1 259 ? -33.073 -1.579 18.490 1.00 77.06 259 GLN A C 1
ATOM 2064 O O . GLN A 1 259 ? -33.970 -1.837 17.688 1.00 77.06 259 GLN A O 1
ATOM 2069 N N . GLU A 1 260 ? -32.550 -0.366 18.652 1.00 78.75 260 GLU A N 1
ATOM 2070 C CA . GLU A 1 260 ? -33.000 0.838 17.944 1.00 78.75 260 GLU A CA 1
ATOM 2071 C C . GLU A 1 260 ? -32.444 0.931 16.509 1.00 78.75 260 GLU A C 1
ATOM 2073 O O . GLU A 1 260 ? -33.130 1.425 15.616 1.00 78.75 260 GLU A O 1
ATOM 2078 N N . HIS A 1 261 ? -31.248 0.384 16.247 1.00 76.94 261 HIS A N 1
ATOM 2079 C CA . HIS A 1 261 ? -30.524 0.550 14.977 1.00 76.94 261 HIS A CA 1
ATOM 2080 C C . HIS A 1 261 ? -30.077 -0.771 14.311 1.00 76.94 261 HIS A C 1
ATOM 2082 O O . HIS A 1 261 ? -28.984 -0.866 13.746 1.00 76.94 261 HIS A O 1
ATOM 2088 N N . LYS A 1 262 ? -30.931 -1.807 14.312 1.00 70.94 262 LYS A N 1
ATOM 2089 C CA . LYS A 1 262 ? -30.630 -3.120 13.685 1.00 70.94 262 LYS A CA 1
ATOM 2090 C C . LYS A 1 262 ? -30.281 -3.034 12.198 1.00 70.94 262 LYS A C 1
ATOM 2092 O O . LYS A 1 262 ? -29.348 -3.695 11.735 1.00 70.94 262 LYS A O 1
ATOM 2097 N N . GLU A 1 263 ? -31.031 -2.231 11.447 1.00 71.06 263 GLU A N 1
ATOM 2098 C CA . GLU A 1 263 ? -30.829 -2.066 10.002 1.00 71.06 263 GLU A CA 1
ATOM 2099 C C . GLU A 1 263 ? -29.480 -1.412 9.704 1.00 71.06 263 GLU A C 1
ATOM 2101 O O . GLU A 1 263 ? -28.796 -1.807 8.764 1.00 71.06 263 GLU A O 1
ATOM 2106 N N . PHE A 1 264 ? -29.043 -0.494 10.569 1.00 71.69 264 PHE A N 1
ATOM 2107 C CA . PHE A 1 264 ? -27.764 0.185 10.438 1.00 71.69 264 PHE A CA 1
ATOM 2108 C C . PHE A 1 264 ? -26.589 -0.788 10.598 1.00 71.69 264 PHE A C 1
ATOM 2110 O O . PHE A 1 264 ? -25.742 -0.884 9.712 1.00 71.69 264 PHE A O 1
ATOM 2117 N N . VAL A 1 265 ? -26.579 -1.593 11.663 1.00 70.25 265 VAL A N 1
ATOM 2118 C CA . VAL A 1 265 ? -25.502 -2.569 11.923 1.00 70.25 265 VAL A CA 1
ATOM 2119 C C . VAL A 1 265 ? -25.421 -3.626 10.816 1.00 70.25 265 VAL A C 1
ATOM 2121 O O . VAL A 1 265 ? -24.329 -3.985 10.375 1.00 70.25 265 VAL A O 1
ATOM 2124 N N . THR A 1 266 ? -26.576 -4.062 10.309 1.00 68.75 266 THR A N 1
ATOM 2125 C CA . THR A 1 266 ? -26.650 -5.031 9.207 1.00 68.75 266 THR A CA 1
ATOM 2126 C C . THR A 1 266 ? -26.207 -4.409 7.878 1.00 68.75 266 THR A C 1
ATOM 2128 O O . THR A 1 266 ? -25.493 -5.052 7.112 1.00 68.75 266 THR A O 1
ATOM 2131 N N . SER A 1 267 ? -26.560 -3.143 7.616 1.00 71.19 267 SER A N 1
ATOM 2132 C CA . SER A 1 267 ? -26.152 -2.421 6.400 1.00 71.19 267 SER A CA 1
ATOM 2133 C C . SER A 1 267 ? -24.639 -2.204 6.304 1.00 71.19 267 SER A C 1
ATOM 2135 O O . SER A 1 267 ? -24.089 -2.204 5.207 1.00 71.19 267 SER A O 1
ATOM 2137 N N . GLN A 1 268 ? -23.959 -2.082 7.448 1.00 66.12 268 GLN A N 1
ATOM 2138 C CA . GLN A 1 268 ? -22.505 -1.917 7.530 1.00 66.12 268 GLN A CA 1
ATOM 2139 C C . GLN A 1 268 ? -21.740 -3.255 7.494 1.00 66.12 268 GLN A C 1
ATOM 2141 O O . GLN A 1 268 ? -20.515 -3.262 7.573 1.00 66.12 268 GLN A O 1
ATOM 2146 N N . GLY A 1 269 ? -22.431 -4.398 7.382 1.00 65.25 269 GLY A N 1
ATOM 2147 C CA . GLY A 1 269 ? -21.796 -5.719 7.287 1.00 65.25 269 GLY A CA 1
ATOM 2148 C C . GLY A 1 269 ? -21.201 -6.243 8.600 1.00 65.25 269 GLY A C 1
ATOM 2149 O O . GLY A 1 269 ? -20.389 -7.169 8.584 1.00 65.25 269 GLY A O 1
ATOM 2150 N N . LEU A 1 270 ? -21.591 -5.672 9.743 1.00 69.56 270 LEU A N 1
ATOM 2151 C CA . LEU A 1 270 ? -21.093 -6.066 11.059 1.00 69.56 270 LEU A CA 1
ATOM 2152 C C . LEU A 1 270 ? -21.869 -7.271 11.608 1.00 69.56 270 LEU A C 1
ATOM 2154 O O . LEU A 1 270 ? -23.100 -7.294 11.606 1.00 69.56 270 LEU A O 1
ATOM 2158 N N . ASN A 1 271 ? -21.153 -8.266 12.141 1.00 71.19 271 ASN A N 1
ATOM 2159 C CA . ASN A 1 271 ? -21.779 -9.422 12.781 1.00 71.19 271 ASN A CA 1
ATOM 2160 C C . ASN A 1 271 ? -22.038 -9.145 14.272 1.00 71.19 271 ASN A C 1
ATOM 2162 O O . ASN A 1 271 ? -21.103 -8.981 15.061 1.00 71.19 271 ASN A O 1
ATOM 2166 N N . HIS A 1 272 ? -23.317 -9.137 14.654 1.00 71.12 272 HIS A N 1
ATOM 2167 C CA . HIS A 1 272 ? -23.766 -8.880 16.022 1.00 71.12 272 HIS A CA 1
ATOM 2168 C C . HIS A 1 272 ? -23.157 -9.838 17.057 1.00 71.12 272 HIS A C 1
ATOM 2170 O O . HIS A 1 272 ? -22.804 -9.399 18.148 1.00 71.12 272 HIS A O 1
ATOM 2176 N N . GLU A 1 273 ? -22.974 -11.120 16.733 1.00 74.88 273 GLU A N 1
ATOM 2177 C CA . GLU A 1 273 ? -22.432 -12.098 17.688 1.00 74.88 273 GLU A CA 1
ATOM 2178 C C . GLU A 1 273 ? -20.965 -11.820 18.027 1.00 74.88 273 GLU A C 1
ATOM 2180 O O . GLU A 1 273 ? -20.580 -11.845 19.197 1.00 74.88 273 GLU A O 1
ATOM 2185 N N . LYS A 1 274 ? -20.152 -11.489 17.016 1.00 72.31 274 LYS A N 1
ATOM 2186 C CA . LYS A 1 274 ? -18.737 -11.135 17.209 1.00 72.31 274 LYS A CA 1
ATOM 2187 C C . LYS A 1 274 ? -18.594 -9.837 17.998 1.00 72.31 274 LYS A C 1
ATOM 2189 O O . LYS A 1 274 ? -17.802 -9.769 18.934 1.00 72.31 274 LYS A O 1
ATOM 2194 N N . ASN A 1 275 ? -19.415 -8.841 17.678 1.00 73.19 275 ASN A N 1
ATOM 2195 C CA . ASN A 1 275 ? -19.449 -7.577 18.407 1.00 73.19 275 ASN A CA 1
ATOM 2196 C C . ASN A 1 275 ? -19.898 -7.762 19.861 1.00 73.19 275 ASN A C 1
ATOM 2198 O O . ASN A 1 275 ? -19.332 -7.148 20.759 1.00 73.19 275 ASN A O 1
ATOM 2202 N N . MET A 1 276 ? -20.857 -8.655 20.120 1.00 74.56 276 MET A N 1
ATOM 2203 C CA . MET A 1 276 ? -21.288 -8.982 21.478 1.00 74.56 276 MET A CA 1
ATOM 2204 C C . MET A 1 276 ? -20.171 -9.659 22.281 1.00 74.56 276 MET A C 1
ATOM 2206 O O . MET A 1 276 ? -19.952 -9.301 23.436 1.00 74.56 276 MET A O 1
ATOM 2210 N N . GLN A 1 277 ? -19.446 -10.613 21.687 1.00 73.25 277 GLN A N 1
ATOM 2211 C CA . GLN A 1 277 ? -18.286 -11.242 22.332 1.00 73.25 277 GLN A CA 1
ATOM 2212 C C . GLN A 1 277 ? -17.192 -10.213 22.644 1.00 73.25 277 GLN A C 1
ATOM 2214 O O . GLN A 1 277 ? -16.663 -10.198 23.754 1.00 73.25 277 GLN A O 1
ATOM 2219 N N . LYS 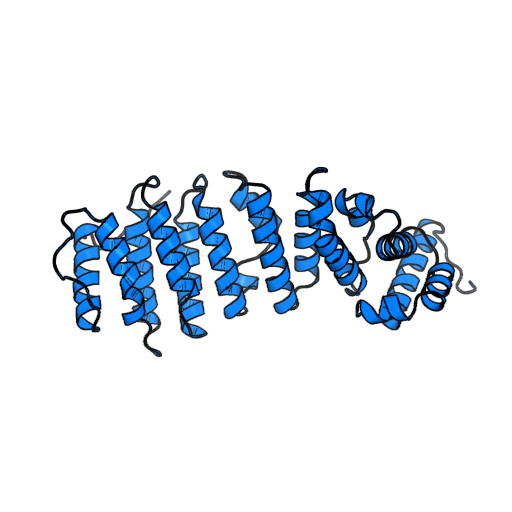A 1 278 ? -16.914 -9.312 21.699 1.00 75.25 278 LYS A N 1
ATOM 2220 C CA . LYS A 1 278 ? -15.951 -8.220 21.860 1.00 75.25 278 LYS A CA 1
ATOM 2221 C C . LYS A 1 278 ? -16.348 -7.256 22.980 1.00 75.25 278 LYS A C 1
ATOM 2223 O O . LYS A 1 278 ? -15.522 -6.957 23.833 1.00 75.25 278 LYS A O 1
ATOM 2228 N N . MET A 1 279 ? -17.620 -6.859 23.045 1.00 73.44 279 MET A N 1
ATOM 2229 C CA . MET A 1 279 ? -18.145 -6.020 24.129 1.00 73.44 279 MET A CA 1
ATOM 2230 C C . MET A 1 279 ? -18.053 -6.702 25.495 1.00 73.44 279 MET A C 1
ATOM 2232 O O . MET A 1 279 ? -17.680 -6.055 26.464 1.00 73.44 279 MET A O 1
ATOM 2236 N N . ARG A 1 280 ? -18.336 -8.009 25.593 1.00 76.38 280 ARG A N 1
ATOM 2237 C CA . ARG A 1 280 ? -18.141 -8.754 26.852 1.00 76.38 280 ARG A CA 1
ATOM 2238 C C . ARG A 1 280 ? -16.689 -8.697 27.313 1.00 76.38 280 ARG A C 1
ATOM 2240 O O . ARG A 1 280 ? -16.445 -8.505 28.498 1.00 76.38 280 ARG A O 1
ATOM 2247 N N . LEU A 1 281 ? -15.747 -8.849 26.382 1.00 75.81 281 LEU A N 1
ATOM 2248 C CA . LEU A 1 281 ? -14.322 -8.803 26.689 1.00 75.81 281 LEU A CA 1
ATOM 2249 C C . LEU A 1 281 ? -13.881 -7.399 27.128 1.00 75.81 281 LEU A C 1
ATOM 2251 O O . LEU A 1 281 ? -13.164 -7.280 28.113 1.00 75.81 281 LEU A O 1
ATOM 2255 N N . LEU A 1 282 ? -14.341 -6.350 26.441 1.00 74.19 282 LEU A N 1
ATOM 2256 C CA . LEU A 1 282 ? -14.037 -4.957 26.788 1.00 74.19 282 LEU A CA 1
ATOM 2257 C C . LEU A 1 282 ? -14.630 -4.563 28.145 1.00 74.19 282 LEU A C 1
ATOM 2259 O O . LEU A 1 282 ? -13.915 -4.029 28.987 1.00 74.19 282 LEU A O 1
ATOM 2263 N N . SER A 1 283 ? -15.897 -4.904 28.407 1.00 74.38 283 SER A N 1
ATOM 2264 C CA . SER A 1 283 ? -16.508 -4.684 29.724 1.00 74.38 283 SER A CA 1
ATOM 2265 C C . SER A 1 283 ? -15.787 -5.475 30.820 1.00 74.38 283 SER A C 1
ATOM 2267 O O . SER A 1 283 ? -15.626 -4.974 31.928 1.00 74.38 283 SER A O 1
ATOM 2269 N N . PHE A 1 284 ? -15.301 -6.685 30.521 1.00 74.88 284 PHE A N 1
ATOM 2270 C CA . PHE A 1 284 ? -14.473 -7.448 31.455 1.00 74.88 284 PHE A CA 1
ATOM 2271 C C . PHE A 1 284 ? -13.112 -6.781 31.704 1.00 74.88 284 PHE A C 1
ATOM 2273 O O . PHE A 1 284 ? -12.685 -6.708 32.851 1.00 74.88 284 PHE A O 1
ATOM 2280 N N . MET A 1 285 ? -12.451 -6.249 30.670 1.00 76.00 285 MET A N 1
ATOM 2281 C CA . MET A 1 285 ? -11.195 -5.499 30.812 1.00 76.00 285 MET A CA 1
ATOM 2282 C C . MET A 1 285 ? -11.374 -4.245 31.678 1.00 76.00 285 MET A C 1
ATOM 2284 O O . MET A 1 285 ? -10.596 -4.042 32.603 1.00 76.00 285 MET A O 1
ATOM 2288 N N . GLN A 1 286 ? -12.427 -3.455 31.445 1.00 72.50 286 GLN A N 1
ATOM 2289 C CA . GLN A 1 286 ? -12.754 -2.282 32.270 1.00 72.50 286 GLN A CA 1
ATOM 2290 C C . GLN A 1 286 ? -13.068 -2.661 33.725 1.00 72.50 286 GLN A C 1
ATOM 2292 O O . GLN A 1 286 ? -12.673 -1.966 34.665 1.00 72.50 286 GLN A O 1
ATOM 2297 N N . LEU A 1 287 ? -13.767 -3.783 33.927 1.00 74.62 287 LEU A N 1
ATOM 2298 C CA . LEU A 1 287 ? -14.086 -4.287 35.259 1.00 74.62 287 LEU A CA 1
ATOM 2299 C C . LEU A 1 287 ? -12.829 -4.780 35.987 1.00 74.62 287 LEU A C 1
ATOM 2301 O O . LEU A 1 287 ? -12.701 -4.518 37.179 1.00 74.62 287 LEU A O 1
ATOM 2305 N N . ALA A 1 288 ? -11.895 -5.418 35.278 1.00 73.50 288 ALA A N 1
ATOM 2306 C CA . ALA A 1 288 ? -10.600 -5.846 35.809 1.00 73.50 288 ALA A CA 1
ATOM 2307 C C . ALA A 1 288 ? -9.649 -4.675 36.109 1.00 73.50 288 ALA A C 1
ATOM 2309 O O . ALA A 1 288 ? -8.865 -4.753 37.050 1.00 73.50 288 ALA A O 1
ATOM 2310 N N . GLU A 1 289 ? -9.723 -3.583 35.344 1.00 73.94 289 GLU A N 1
ATOM 2311 C CA . GLU A 1 289 ? -8.996 -2.345 35.650 1.00 73.94 289 GLU A CA 1
ATOM 2312 C C . GLU A 1 289 ? -9.546 -1.675 36.918 1.00 73.94 289 GLU A C 1
ATOM 2314 O O . GLU A 1 289 ? -8.786 -1.215 37.769 1.00 73.94 289 GLU A O 1
ATOM 2319 N N . SER A 1 290 ? -10.873 -1.657 37.069 1.00 69.94 290 SER A N 1
ATOM 2320 C CA . SER A 1 290 ? -11.542 -1.018 38.207 1.00 69.94 290 SER A CA 1
ATOM 2321 C C . SER A 1 290 ? -11.490 -1.861 39.487 1.00 69.94 290 SER A C 1
ATOM 2323 O O . SER A 1 290 ? -11.447 -1.304 40.583 1.00 69.94 290 SER A O 1
ATOM 2325 N N . ASN A 1 291 ? -11.504 -3.193 39.365 1.00 71.62 291 ASN A N 1
ATOM 2326 C CA . ASN A 1 291 ? -11.554 -4.131 40.485 1.00 71.62 291 ASN A CA 1
ATOM 2327 C C . ASN A 1 291 ? -10.502 -5.248 40.313 1.00 71.62 291 ASN A C 1
ATOM 2329 O O . ASN A 1 291 ? -10.666 -6.112 39.451 1.00 71.62 291 ASN A O 1
ATOM 2333 N N . PRO A 1 292 ? -9.457 -5.295 41.160 1.00 66.06 292 PRO A N 1
ATOM 2334 C CA . PRO A 1 292 ? -8.397 -6.304 41.070 1.00 66.06 292 PRO A CA 1
ATOM 2335 C C . PRO A 1 292 ? -8.837 -7.710 41.517 1.00 66.06 292 PRO A C 1
ATOM 2337 O O . PRO A 1 292 ? -8.166 -8.691 41.201 1.00 66.06 292 PRO A O 1
ATOM 2340 N N . GLU A 1 293 ? -9.962 -7.827 42.228 1.00 69.94 293 GLU A N 1
ATOM 2341 C CA . GLU A 1 293 ? -10.566 -9.099 42.625 1.00 69.94 293 GLU A CA 1
ATOM 2342 C C . GLU A 1 293 ? -12.000 -9.163 42.094 1.00 69.94 293 GLU A C 1
ATOM 2344 O O . GLU A 1 293 ? -12.857 -8.365 42.475 1.00 69.94 293 GLU A O 1
ATOM 2349 N N . ILE A 1 294 ? -12.259 -10.116 41.197 1.00 66.94 294 ILE A N 1
ATOM 2350 C CA . ILE A 1 294 ? -13.573 -10.326 40.586 1.00 66.94 294 ILE A CA 1
ATOM 2351 C C . ILE A 1 294 ? -14.141 -11.628 41.148 1.00 66.94 294 ILE A C 1
ATOM 2353 O O . ILE A 1 294 ? -13.615 -12.711 40.886 1.00 66.94 294 ILE A O 1
ATOM 2357 N N . GLY A 1 295 ? -15.204 -11.526 41.946 1.00 63.09 295 GLY A N 1
ATOM 2358 C CA . GLY A 1 295 ? -15.966 -12.690 42.398 1.00 63.09 295 GLY A CA 1
ATOM 2359 C C . GLY A 1 295 ? -16.752 -13.315 41.242 1.00 63.09 295 GLY A C 1
ATOM 2360 O O . GLY A 1 295 ? -17.259 -12.602 40.384 1.00 63.09 295 GLY A O 1
ATOM 2361 N N . PHE A 1 296 ? -16.878 -14.644 41.230 1.00 62.66 296 PHE A N 1
ATOM 2362 C CA . PHE A 1 296 ? -17.580 -15.396 40.174 1.00 62.66 296 PHE A CA 1
ATOM 2363 C C . PHE A 1 296 ? -19.115 -15.234 40.207 1.00 62.66 296 PHE A C 1
ATOM 2365 O O . PHE A 1 296 ? -19.803 -15.728 39.318 1.00 62.66 296 PHE A O 1
ATOM 2372 N N . ASP A 1 297 ? -19.639 -14.563 41.237 1.00 57.03 297 ASP A N 1
ATOM 2373 C CA . ASP A 1 297 ? -21.073 -14.407 41.510 1.00 57.03 297 ASP A CA 1
ATOM 2374 C C . ASP A 1 297 ? -21.690 -13.133 40.891 1.00 57.03 297 ASP A C 1
ATOM 2376 O O . ASP A 1 297 ? -22.831 -12.794 41.214 1.00 57.03 297 ASP A O 1
ATOM 2380 N N . VAL A 1 298 ? -20.952 -12.413 40.032 1.00 43.06 298 VAL A N 1
ATOM 2381 C CA . VAL A 1 298 ? -21.412 -11.179 39.360 1.00 43.06 298 VAL A CA 1
ATOM 2382 C C . VAL A 1 298 ? -21.696 -11.415 37.881 1.00 43.06 298 VAL A C 1
ATOM 2384 O O . VAL A 1 298 ? -20.815 -11.972 37.190 1.00 43.06 298 VAL A O 1
#

Radius of gyration: 25.56 Å; chains: 1; bounding box: 66×40×78 Å

pLDDT: mean 70.4, std 8.35, range [31.33, 81.81]